Protein 7P9D (pdb70)

Secondary structure (DSSP, 8-state):
-BS-EEE--SHHHHHHHHHHHHTT---EEE--STT-TT-GGGG-SEE-SSTT-TT-EEHHHHHHHHHHHHHHTT-EEE---EEEEE-SSSSEEEEESS-EEEES-EEE---B--SS---TTHHHHBTTTEES-HHHHTTSGGGTT-EEEEE--SHHHHHHHHHHTTT-SEEEEE-SSSS--S-HHHHHHHHH-TTEEEE-SEEEEEEEESSSEEEEEEEETTT--EEEEE-SEEEE-PPP-B--GGGTTTS-B-TTSPBP-BTTTB-SSTTEEE-GGGG-SS---HHHHHHHHHHHHHHHHHHHHHTT---S--

Foldseek 3Di:
DAAEEEEAQELLRLLLLLLLLLVVRLYEYQQEAVQDGHPDQQQAAWDCPAPPCPVTDRSVVVSVVSVVSSVVSRHHYDHWHWPAWALVDPQIWTDTPPDIDGYRFYEYASAFHDLDDPAVCCVLADVQFEEQDLVRDLQPPLQAQWEEEEEAQEQQRLVSQVVSVVGYQAYEYEYLADHRHYDVVSVCVQVPPPRYDYDHQKDFRHFDDDSFTQWTWIARNVPRHIDIDGTRHYYYPYDTQAPQVNCVVPWDADPRQAFDDDPLFHIPRQRYTYAANSHDPDDRDSNRRNVSSSSRSVSSVVSCVVVVPGDPPD

Radius of gyration: 21.56 Å; Cα contacts (8 Å, |Δi|>4): 747; chains: 1; bounding box: 44×39×66 Å

Solvent-accessible surface area: 15630 Å² total; per-residue (Å²): 110,18,10,0,0,0,8,12,4,12,14,6,0,2,19,0,0,16,97,2,3,136,32,124,5,86,0,2,0,2,3,8,132,218,102,42,93,4,28,89,30,82,116,37,78,79,10,141,102,27,86,67,52,136,171,15,18,51,0,53,75,4,4,64,134,15,58,123,86,0,103,180,92,17,10,57,34,62,52,20,20,15,89,110,7,54,7,98,65,127,34,0,28,0,86,2,69,100,81,110,39,100,0,40,0,0,0,3,7,30,16,19,56,58,83,131,68,50,16,115,30,5,131,76,5,94,96,110,1,2,7,22,35,0,104,45,47,0,55,39,119,74,10,108,98,8,50,0,0,0,15,14,7,8,66,56,0,0,94,20,0,49,56,0,9,133,41,0,99,42,0,26,0,4,8,154,34,126,154,5,181,8,57,128,56,12,11,81,135,0,110,77,30,120,89,15,61,24,28,72,13,3,3,25,55,9,3,70,35,56,144,48,0,79,0,0,100,1,52,22,44,161,103,40,128,137,99,78,22,97,0,54,0,0,0,0,4,42,51,52,71,8,30,9,162,26,2,55,85,62,10,96,47,49,194,65,16,12,5,102,54,53,177,35,0,31,16,61,22,89,1,1,12,0,0,4,15,0,34,17,62,116,166,89,76,17,71,52,10,10,32,12,0,25,100,0,2,58,28,1,61,163,46,0,94,88,75,135,54,66,172,155,158,86

CATH classification: 3.50.50.60

Organism: Chlamydomonas reinhardtii (NCBI:txid3055)

Structure (mmCIF, N/CA/C/O backbone):
data_7P9D
#
_entry.id   7P9D
#
_cell.length_a   85.062
_cell.length_b   85.062
_cell.length_c   87.053
_cell.angle_alpha   90.000
_cell.angle_beta   90.000
_cell.angle_gamma   90.000
#
_symmetry.space_group_name_H-M   'P 43 21 2'
#
loop_
_entity.id
_entity.type
_entity.pdbx_description
1 polymer 'Thioredoxin reductase'
2 non-polymer 'FLAVIN-ADENINE DINUCLEOTIDE'
3 water water
#
loop_
_atom_site.group_PDB
_atom_site.id
_atom_site.type_symbol
_atom_site.label_atom_id
_atom_site.label_alt_id
_atom_site.label_comp_id
_atom_site.label_asym_id
_atom_site.label_entity_id
_atom_site.label_seq_id
_atom_site.pdbx_PDB_ins_code
_atom_site.Cartn_x
_atom_site.Cartn_y
_atom_site.Cartn_z
_atom_site.occupancy
_atom_site.B_iso_or_equiv
_atom_site.auth_seq_id
_atom_site.auth_comp_id
_atom_site.auth_asym_id
_atom_site.auth_atom_id
_atom_site.pdbx_PDB_model_num
ATOM 1 N N . MET A 1 1 ? 5.542 30.883 81.776 1.00 54.04 1 MET A N 1
ATOM 2 C CA . MET A 1 1 ? 5.637 29.417 81.683 1.00 50.55 1 MET A CA 1
ATOM 3 C C . MET A 1 1 ? 4.231 28.867 81.397 1.00 46.62 1 MET A C 1
ATOM 4 O O . MET A 1 1 ? 3.381 28.896 82.308 1.00 52.73 1 MET A O 1
ATOM 9 N N . GLU A 1 2 ? 4.023 28.360 80.182 1.00 38.84 2 GLU A N 1
ATOM 10 C CA . GLU A 1 2 ? 2.728 27.832 79.696 1.00 34.79 2 GLU A CA 1
ATOM 11 C C . GLU A 1 2 ? 2.597 26.357 80.058 1.00 33.04 2 GLU A C 1
ATOM 12 O O . GLU A 1 2 ? 3.608 25.635 80.050 1.00 35.24 2 GLU A O 1
ATOM 18 N N . ASN A 1 3 ? 1.379 25.924 80.364 1.00 30.14 3 ASN A N 1
ATOM 19 C CA . ASN A 1 3 ? 1.067 24.482 80.470 1.00 28.22 3 ASN A CA 1
ATOM 20 C C . ASN A 1 3 ? 1.125 23.891 79.063 1.00 28.06 3 ASN A C 1
ATOM 21 O O . ASN A 1 3 ? 1.746 22.807 78.870 1.00 30.93 3 ASN A O 1
ATOM 26 N N . VAL A 1 4 ? 0.487 24.557 78.106 1.00 29.51 4 VAL A N 1
ATOM 27 C CA . VAL A 1 4 ? 0.404 24.020 76.723 1.00 28.20 4 VAL A CA 1
ATOM 28 C C . VAL A 1 4 ? 0.337 25.186 75.765 1.00 28.56 4 VAL A C 1
ATOM 29 O O . VAL A 1 4 ? -0.345 26.185 76.059 1.00 35.06 4 VAL A O 1
ATOM 33 N N . VAL A 1 5 ? 1.023 25.033 74.649 1.00 27.99 5 VAL A N 1
ATOM 34 C CA . VAL A 1 5 ? 0.977 25.990 73.530 1.00 29.70 5 VAL A CA 1
ATOM 35 C C . VAL A 1 5 ? 0.461 25.175 72.355 1.00 28.74 5 VAL A C 1
ATOM 36 O O . VAL A 1 5 ? 0.995 24.094 72.074 1.00 28.20 5 VAL A O 1
ATOM 40 N N . ILE A 1 6 ? -0.577 25.693 71.729 1.00 28.58 6 ILE A N 1
ATOM 41 C CA . ILE A 1 6 ? -1.184 25.103 70.511 1.00 27.85 6 ILE A CA 1
ATOM 42 C C . ILE A 1 6 ? -0.777 25.991 69.354 1.00 27.43 6 ILE A C 1
ATOM 43 O O . ILE A 1 6 ? -0.890 27.205 69.534 1.00 31.56 6 ILE A O 1
ATOM 48 N N . ILE A 1 7 ? -0.318 25.390 68.252 1.00 27.18 7 ILE A N 1
ATOM 49 C CA . ILE A 1 7 ? 0.031 26.079 66.981 1.00 28.88 7 ILE A CA 1
ATOM 50 C C . ILE A 1 7 ? -0.959 25.671 65.889 1.00 28.09 7 ILE A C 1
ATOM 51 O O . ILE A 1 7 ? -0.936 24.494 65.454 1.00 28.01 7 ILE A O 1
ATOM 56 N N . GLY A 1 8 ? -1.786 26.624 65.466 1.00 27.84 8 GLY A N 1
ATOM 57 C CA . GLY A 1 8 ? -2.786 26.424 64.395 1.00 30.39 8 GLY A CA 1
ATOM 58 C C . GLY A 1 8 ? -4.202 26.685 64.881 1.00 29.24 8 GLY A C 1
ATOM 59 O O . GLY A 1 8 ? -4.482 26.421 66.058 1.00 30.95 8 GLY A O 1
ATOM 60 N N . SER A 1 9 ? -5.046 27.209 63.984 1.00 29.14 9 SER A N 1
ATOM 61 C CA . SER A 1 9 ? -6.430 27.651 64.249 1.00 29.11 9 SER A CA 1
ATOM 62 C C . SER A 1 9 ? -7.367 27.008 63.212 1.00 29.04 9 SER A C 1
ATOM 63 O O . SER A 1 9 ? -8.374 27.610 62.794 1.00 29.13 9 SER A O 1
ATOM 66 N N . GLY A 1 10 ? -7.065 25.784 62.821 1.00 29.32 10 GLY A N 1
ATOM 67 C CA . GLY A 1 10 ? -8.042 24.910 62.157 1.00 29.12 10 GLY A CA 1
ATOM 68 C C . GLY A 1 10 ? -8.925 24.221 63.189 1.00 28.90 10 GLY A C 1
ATOM 69 O O . GLY A 1 10 ? -8.825 24.461 64.399 1.00 26.10 10 GLY A O 1
ATOM 70 N N . PRO A 1 11 ? -9.806 23.314 62.717 1.00 27.92 11 PRO A N 1
ATOM 71 C CA . PRO A 1 11 ? -10.660 22.531 63.611 1.00 27.91 11 PRO A CA 1
ATOM 72 C C . PRO A 1 11 ? -9.875 21.723 64.664 1.00 28.75 11 PRO A C 1
ATOM 73 O O . PRO A 1 11 ? -10.374 21.547 65.772 1.00 29.25 11 PRO A O 1
ATOM 77 N N . ALA A 1 12 ? -8.672 21.233 64.312 1.00 28.83 12 ALA A N 1
ATOM 78 C CA . ALA A 1 12 ? -7.762 20.524 65.235 1.00 23.33 12 ALA A CA 1
ATOM 79 C C . ALA A 1 12 ? -7.294 21.444 66.356 1.00 24.32 12 ALA A C 1
ATOM 80 O O . ALA A 1 12 ? -7.536 21.111 67.539 1.00 25.13 12 ALA A O 1
ATOM 82 N N . GLY A 1 13 ? -6.733 22.602 66.006 1.00 26.67 13 GLY A N 1
ATOM 83 C CA . GLY A 1 13 ? -6.209 23.583 66.976 1.00 29.06 13 GLY A CA 1
ATOM 84 C C . GLY A 1 13 ? -7.289 24.084 67.928 1.00 29.59 13 GLY A C 1
ATOM 85 O O . GLY A 1 13 ? -7.040 24.143 69.138 1.00 28.89 13 GLY A O 1
ATOM 86 N N . TYR A 1 14 ? -8.445 24.470 67.403 1.00 28.66 14 TYR A N 1
ATOM 87 C CA . TYR A 1 14 ? -9.533 25.055 68.217 1.00 30.05 14 TYR A CA 1
ATOM 88 C C . TYR A 1 14 ? -10.139 23.961 69.083 1.00 27.11 14 TYR A C 1
ATOM 89 O O . TYR A 1 14 ? -10.378 24.259 70.269 1.00 28.80 14 TYR A O 1
ATOM 98 N N . THR A 1 15 ? -10.309 22.736 68.577 1.00 25.68 15 THR A N 1
ATOM 99 C CA . THR A 1 15 ? -10.862 21.650 69.417 1.00 26.37 15 THR A CA 1
ATOM 100 C C . THR A 1 15 ? -9.886 21.345 70.551 1.00 26.42 15 THR A C 1
ATOM 101 O O . THR A 1 15 ? -10.346 21.168 71.708 1.00 27.27 15 THR A O 1
ATOM 105 N N . ALA A 1 16 ? -8.581 21.329 70.262 1.00 26.71 16 ALA A N 1
ATOM 106 C CA . ALA A 1 16 ? -7.554 21.138 71.300 1.00 25.23 16 ALA A CA 1
ATOM 107 C C . ALA A 1 16 ? -7.699 22.245 72.335 1.00 24.88 16 ALA A C 1
ATOM 108 O O . ALA A 1 16 ? -7.675 21.969 73.525 1.00 25.65 16 ALA A O 1
ATOM 110 N N . ALA A 1 17 ? -7.864 23.479 71.887 1.00 26.49 17 ALA A N 1
ATOM 111 C CA . ALA A 1 17 ? -7.933 24.664 72.774 1.00 28.77 17 ALA A CA 1
ATOM 112 C C . ALA A 1 17 ? -9.146 24.557 73.703 1.00 28.98 17 ALA A C 1
ATOM 113 O O . ALA A 1 17 ? -8.999 24.779 74.946 1.00 28.83 17 ALA A O 1
ATOM 115 N N . ILE A 1 18 ? -10.290 24.175 73.154 1.00 27.36 18 ILE A N 1
ATOM 116 C CA . ILE A 1 18 ? -11.544 24.011 73.939 1.00 27.20 18 ILE A CA 1
ATOM 117 C C . ILE A 1 18 ? -11.310 22.982 75.047 1.00 27.10 18 ILE A C 1
ATOM 118 O O . ILE A 1 18 ? -11.693 23.271 76.201 1.00 27.50 18 ILE A O 1
ATOM 123 N N . TYR A 1 19 ? -10.689 21.844 74.738 1.00 27.03 19 TYR A N 1
ATOM 124 C CA . TYR A 1 19 ? -10.450 20.764 75.726 1.00 27.79 19 TYR A CA 1
ATOM 125 C C . TYR A 1 19 ? -9.438 21.232 76.776 1.00 28.40 19 TYR A C 1
ATOM 126 O O . TYR A 1 19 ? -9.712 21.065 77.967 1.00 28.80 19 TYR A O 1
ATOM 135 N N . ALA A 1 20 ? -8.311 21.812 76.359 1.00 27.59 20 ALA A N 1
ATOM 136 C CA . ALA A 1 20 ? -7.251 22.315 77.266 1.00 28.71 20 ALA A CA 1
ATOM 137 C C . ALA A 1 20 ? -7.786 23.453 78.165 1.00 29.76 20 ALA A C 1
ATOM 138 O O . ALA A 1 20 ? -7.490 23.469 79.397 1.00 28.50 20 ALA A O 1
ATOM 140 N N . ALA A 1 21 ? -8.560 24.391 77.600 1.00 28.95 21 ALA A N 1
ATOM 141 C CA . ALA A 1 21 ? -9.140 25.522 78.360 1.00 30.41 21 ALA A CA 1
ATOM 142 C C . ALA A 1 21 ? -10.148 24.985 79.377 1.00 32.07 21 ALA A C 1
ATOM 143 O O . ALA A 1 21 ? -10.079 25.430 80.545 1.00 28.81 21 ALA A O 1
ATOM 145 N N . ARG A 1 22 ? -10.987 24.015 78.986 1.00 28.80 22 ARG A N 1
ATOM 146 C CA . ARG A 1 22 ? -12.013 23.461 79.908 1.00 31.14 22 ARG A CA 1
ATOM 147 C C . ARG A 1 22 ? -11.346 22.666 81.022 1.00 34.86 22 ARG A C 1
ATOM 148 O O . ARG A 1 22 ? -11.992 22.544 82.076 1.00 33.23 22 ARG A O 1
ATOM 156 N N . ALA A 1 23 ? -10.138 22.119 80.795 1.00 33.90 23 ALA A N 1
ATOM 157 C CA . ALA A 1 23 ? -9.323 21.460 81.839 1.00 31.21 23 ALA A CA 1
ATOM 158 C C . ALA A 1 23 ? -8.555 22.503 82.681 1.00 32.75 23 ALA A C 1
ATOM 159 O O . ALA A 1 23 ? -7.690 22.100 83.468 1.00 39.14 23 ALA A O 1
ATOM 161 N N . ASN A 1 24 ? -8.828 23.795 82.524 1.00 34.30 24 ASN A N 1
ATOM 162 C CA . ASN A 1 24 ? -8.203 24.900 83.299 1.00 36.41 24 ASN A CA 1
ATOM 163 C C . ASN A 1 24 ? -6.703 25.055 82.998 1.00 36.55 24 ASN A C 1
ATOM 164 O O . ASN A 1 24 ? -6.007 25.570 83.852 1.00 40.76 24 ASN A O 1
ATOM 169 N N . LEU A 1 25 ? -6.210 24.682 81.824 1.00 34.72 25 LEU A N 1
ATOM 170 C CA . LEU A 1 25 ? -4.759 24.774 81.496 1.00 33.30 25 LEU A CA 1
ATOM 171 C C . LEU A 1 25 ? -4.390 26.146 80.915 1.00 32.76 25 LEU A C 1
ATOM 172 O O . LEU A 1 25 ? -3.175 26.399 80.730 1.00 34.13 25 LEU A O 1
ATOM 177 N N . LYS A 1 26 ? -5.375 26.994 80.624 1.00 34.48 26 LYS A N 1
ATOM 178 C CA . LYS A 1 26 ? -5.151 28.354 80.069 1.00 39.65 26 LYS A CA 1
ATOM 179 C C . LYS A 1 26 ? -4.248 28.231 78.838 1.00 35.89 26 LYS A C 1
ATOM 180 O O . LYS A 1 26 ? -3.171 28.832 78.737 1.00 34.23 26 LYS A O 1
ATOM 186 N N . PRO A 1 27 ? -4.652 27.430 77.838 1.00 31.02 27 PRO A N 1
ATOM 187 C CA . PRO A 1 27 ? -3.815 27.244 76.661 1.00 30.75 27 PRO A CA 1
ATOM 188 C C . PRO A 1 27 ? -3.566 28.591 75.985 1.00 29.12 27 PRO A C 1
ATOM 189 O O . PRO A 1 27 ? -4.431 29.440 75.947 1.00 30.30 27 PRO A O 1
ATOM 193 N N . VAL A 1 28 ? -2.383 28.731 75.427 1.00 29.85 28 VAL A N 1
ATOM 194 C CA . VAL A 1 28 ? -2.068 29.789 74.437 1.00 31.04 28 VAL A CA 1
ATOM 195 C C . VAL A 1 28 ? -2.154 29.150 73.053 1.00 32.11 28 VAL A C 1
ATOM 196 O O . VAL A 1 28 ? -1.527 28.070 72.835 1.00 31.79 28 VAL A O 1
ATOM 200 N N . VAL A 1 29 ? -2.854 29.820 72.149 1.00 30.51 29 VAL A N 1
ATOM 201 C CA . VAL A 1 29 ? -2.997 29.395 70.730 1.00 31.84 29 VAL A CA 1
ATOM 202 C C . VAL A 1 29 ? -2.338 30.454 69.853 1.00 30.64 29 VAL A C 1
ATOM 203 O O . VAL A 1 29 ? -2.793 31.598 69.886 1.00 31.79 29 VAL A O 1
ATOM 207 N N . PHE A 1 30 ? -1.308 30.056 69.111 1.00 29.96 30 PHE A N 1
ATOM 208 C CA . PHE A 1 30 ? -0.771 30.817 67.965 1.00 30.88 30 PHE A CA 1
ATOM 209 C C . PHE A 1 30 ? -1.606 30.420 66.745 1.00 30.76 30 PHE A C 1
ATOM 210 O O . PHE A 1 30 ? -1.415 29.336 66.192 1.00 29.72 30 PHE A O 1
ATOM 218 N N . GLU A 1 31 ? -2.498 31.314 66.344 1.00 30.88 31 GLU A N 1
ATOM 219 C CA . GLU A 1 31 ? -3.609 31.012 65.410 1.00 33.50 31 GLU A CA 1
ATOM 220 C C . GLU A 1 31 ? -3.081 31.097 63.973 1.00 33.11 31 GLU A C 1
ATOM 221 O O . GLU A 1 31 ? -3.721 30.576 63.083 1.00 31.92 31 GLU A O 1
ATOM 227 N N . GLY A 1 32 ? -1.965 31.788 63.765 1.00 34.89 32 GLY A N 1
ATOM 228 C CA . GLY A 1 32 ? -1.488 32.164 62.430 1.00 36.52 32 GLY A CA 1
ATOM 229 C C . GLY A 1 32 ? -2.021 33.522 61.992 1.00 37.62 32 GLY A C 1
ATOM 230 O O . GLY A 1 32 ? -3.059 33.993 62.518 1.00 34.86 32 GLY A O 1
ATOM 231 N N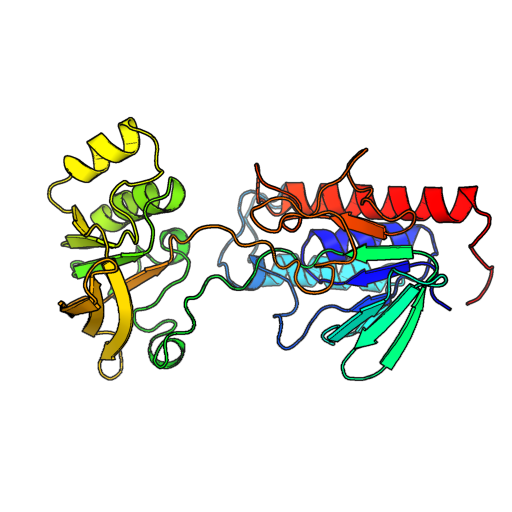 . PHE A 1 33 ? -1.340 34.139 61.030 1.00 36.75 33 PHE A N 1
ATOM 232 C CA . PHE A 1 33 ? -1.770 35.404 60.388 1.00 38.76 33 PHE A CA 1
ATOM 233 C C . PHE A 1 33 ? -1.447 35.294 58.899 1.00 39.63 33 PHE A C 1
ATOM 234 O O . PHE A 1 33 ? -2.388 35.072 58.114 1.00 35.87 33 PHE A O 1
ATOM 242 N N . ARG A 1 34 ? -0.161 35.335 58.539 1.00 37.49 34 ARG A N 1
ATOM 243 C CA . ARG A 1 34 ? 0.276 35.128 57.126 1.00 40.01 34 ARG A CA 1
ATOM 244 C C . ARG A 1 34 ? -0.076 33.698 56.715 1.00 40.36 34 ARG A C 1
ATOM 245 O O . ARG A 1 34 ? -0.415 33.496 55.559 1.00 40.74 34 ARG A O 1
ATOM 253 N N . ASN A 1 35 ? -0.101 32.754 57.656 1.00 38.94 35 ASN A N 1
ATOM 254 C CA . ASN A 1 35 ? -0.443 31.343 57.348 1.00 34.92 35 ASN A CA 1
ATOM 255 C C . ASN A 1 35 ? -1.959 31.211 57.077 1.00 39.42 35 ASN A C 1
ATOM 256 O O . ASN A 1 35 ? -2.380 30.147 56.591 1.00 37.77 35 ASN A O 1
ATOM 261 N N . GLY A 1 36 ? -2.779 32.218 57.396 1.00 39.13 36 GLY A N 1
ATOM 262 C CA . GLY A 1 36 ? -4.246 32.154 57.190 1.00 37.93 36 GLY A CA 1
ATOM 263 C C . GLY A 1 36 ? -4.979 31.663 58.427 1.00 36.42 36 GLY A C 1
ATOM 264 O O . GLY A 1 36 ? -5.069 30.445 58.619 1.00 40.99 36 GLY A O 1
ATOM 265 N N . ARG A 1 37 ? -5.461 32.581 59.268 1.00 31.90 37 ARG A N 1
ATOM 266 C CA . ARG A 1 37 ? -6.197 32.215 60.502 1.00 30.83 37 ARG A CA 1
ATOM 267 C C . ARG A 1 37 ? -7.484 31.440 60.152 1.00 31.24 37 ARG A C 1
ATOM 268 O O . ARG A 1 37 ? -8.184 31.832 59.226 1.00 32.30 37 ARG A O 1
ATOM 276 N N . GLY A 1 38 ? -7.784 30.363 60.872 1.00 30.36 38 GLY A N 1
ATOM 277 C CA . GLY A 1 38 ? -9.021 29.596 60.680 1.00 31.56 38 GLY A CA 1
ATOM 278 C C . GLY A 1 38 ? -8.867 28.354 59.806 1.00 31.12 38 GLY A C 1
ATOM 279 O O . GLY A 1 38 ? -9.881 27.641 59.641 1.00 30.22 38 GLY A O 1
ATOM 280 N N . GLY A 1 39 ? -7.698 28.114 59.201 1.00 31.48 39 GLY A N 1
ATOM 281 C CA . GLY A 1 39 ? -7.440 26.868 58.449 1.00 33.51 39 GLY A CA 1
ATOM 282 C C . GLY A 1 39 ? -8.147 26.786 57.096 1.00 31.93 39 GLY A C 1
ATOM 283 O O . GLY A 1 39 ? -8.679 27.796 56.606 1.00 28.77 39 GLY A O 1
ATOM 284 N N . GLN A 1 40 ? -8.172 25.583 56.528 1.00 30.49 40 GLN A N 1
ATOM 285 C CA . GLN A 1 40 ? -8.596 25.319 55.128 1.00 31.52 40 GLN A CA 1
ATOM 286 C C . GLN A 1 40 ? -10.097 25.630 54.931 1.00 31.19 40 GLN A C 1
ATOM 287 O O . GLN A 1 40 ? -10.438 26.077 53.831 1.00 28.77 40 GLN A O 1
ATOM 293 N N . LEU A 1 41 ? -10.949 25.503 55.961 1.00 28.72 41 LEU A N 1
ATOM 294 C CA . LEU A 1 41 ? -12.409 25.714 55.798 1.00 29.72 41 LEU A CA 1
ATOM 295 C C . LEU A 1 41 ? -12.699 27.197 55.530 1.00 32.38 41 LEU A C 1
ATOM 296 O O . LEU A 1 41 ? -13.771 27.458 54.968 1.00 32.80 41 LEU A O 1
ATOM 301 N N . MET A 1 42 ? -11.786 28.117 55.870 1.00 30.87 42 MET A N 1
ATOM 302 C CA . MET A 1 42 ? -11.939 29.562 55.527 1.00 31.96 42 MET A CA 1
ATOM 303 C C . MET A 1 42 ? -11.978 29.722 53.999 1.00 32.45 42 MET A C 1
ATOM 304 O O . MET A 1 42 ? -12.604 30.680 53.520 1.00 34.90 42 MET A O 1
ATOM 309 N N . THR A 1 43 ? -11.406 28.786 53.255 1.00 30.13 43 THR A N 1
ATOM 310 C CA . THR A 1 43 ? -11.234 28.894 51.777 1.00 30.94 43 THR A CA 1
ATOM 311 C C . THR A 1 43 ? -12.376 28.193 51.054 1.00 32.14 43 THR A C 1
ATOM 312 O O . THR A 1 43 ? -12.389 28.274 49.864 1.00 36.94 43 THR A O 1
ATOM 316 N N . THR A 1 44 ? -13.307 27.542 51.745 1.00 32.16 44 THR A N 1
ATOM 317 C CA . THR A 1 44 ? -14.449 26.861 51.078 1.00 31.87 44 THR A CA 1
ATOM 318 C C . THR A 1 44 ? -15.713 27.726 51.177 1.00 31.29 44 THR A C 1
ATOM 319 O O . THR A 1 44 ? -15.684 28.789 51.812 1.00 31.18 44 THR A O 1
ATOM 323 N N . THR A 1 45 ? -16.802 27.241 50.595 1.00 29.91 45 THR A N 1
ATOM 324 C CA . THR A 1 45 ? -18.115 27.924 50.564 1.00 28.07 45 THR A CA 1
ATOM 325 C C . THR A 1 45 ? -18.946 27.351 51.691 1.00 29.30 45 THR A C 1
ATOM 326 O O . THR A 1 45 ? -18.861 27.910 52.793 1.00 33.51 45 THR A O 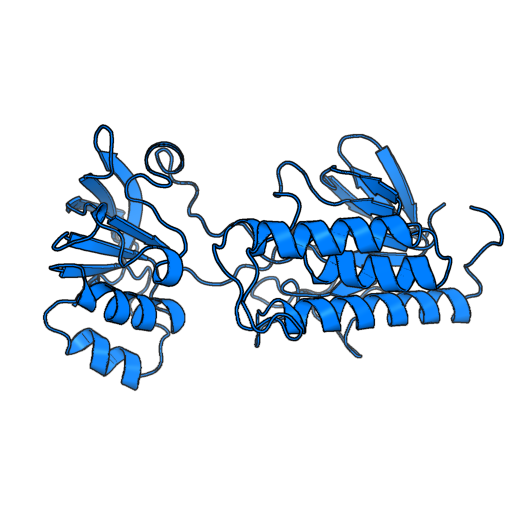1
ATOM 330 N N . GLU A 1 46 ? -19.670 26.257 51.429 1.00 34.86 46 GLU A N 1
ATOM 331 C CA . GLU A 1 46 ? -20.634 25.621 52.367 1.00 33.63 46 GLU A CA 1
ATOM 332 C C . GLU A 1 46 ? -20.069 24.266 52.826 1.00 32.62 46 GLU A C 1
ATOM 333 O O . GLU A 1 46 ? -19.521 23.516 52.002 1.00 29.56 46 GLU A O 1
ATOM 339 N N . VAL A 1 47 ? -20.099 24.022 54.132 1.00 32.81 47 VAL A N 1
ATOM 340 C CA . VAL A 1 47 ? -19.730 22.732 54.783 1.00 30.45 47 VAL A CA 1
ATOM 341 C C . VAL A 1 47 ? -21.049 22.002 55.083 1.00 29.34 47 VAL A C 1
ATOM 342 O O . VAL A 1 47 ? -21.908 22.587 55.773 1.00 30.92 47 VAL A O 1
ATOM 346 N N . GLU A 1 48 ? -21.197 20.770 54.602 1.00 29.98 48 GLU A N 1
ATOM 347 C CA . GLU A 1 48 ? -22.471 19.982 54.679 1.00 32.23 48 GLU A CA 1
ATOM 348 C C . GLU A 1 48 ? -22.268 18.681 55.451 1.00 29.13 48 GLU A C 1
ATOM 349 O O . GLU A 1 48 ? -23.273 18.036 55.833 1.00 30.18 48 GLU A O 1
ATOM 355 N N . ASN A 1 49 ? -21.014 18.323 55.702 1.00 27.75 49 ASN A N 1
ATOM 356 C CA . ASN A 1 49 ? -20.654 17.025 56.320 1.00 28.10 49 ASN A CA 1
ATOM 357 C C . ASN A 1 49 ? -20.040 17.236 57.713 1.00 28.23 49 ASN A C 1
ATOM 358 O O . ASN A 1 49 ? -19.416 16.290 58.209 1.00 30.18 49 ASN A O 1
ATOM 363 N N . PHE A 1 50 ? -20.228 18.397 58.347 1.00 28.99 50 PHE A N 1
ATOM 364 C CA . PHE A 1 50 ? -19.820 18.609 59.765 1.00 28.27 50 PHE A CA 1
ATOM 365 C C . PHE A 1 50 ? -21.058 18.365 60.606 1.00 29.17 50 PHE A C 1
ATOM 366 O O . PHE A 1 50 ? -22.065 19.077 60.510 1.00 30.52 50 PHE A O 1
ATOM 374 N N . PRO A 1 51 ? -21.065 17.271 61.387 1.00 32.23 51 PRO A N 1
ATOM 375 C CA . PRO A 1 51 ? -22.281 16.858 62.093 1.00 31.50 51 PRO A CA 1
ATOM 376 C C . PRO A 1 51 ? -22.758 17.919 63.099 1.00 29.92 51 PRO A C 1
ATOM 377 O O . PRO A 1 51 ? -21.957 18.494 63.794 1.00 30.17 51 PRO A O 1
ATOM 381 N N . GLY A 1 52 ? -24.071 18.150 63.124 1.00 29.58 52 GLY A N 1
ATOM 382 C CA . GLY A 1 52 ? -24.722 19.158 63.976 1.00 30.85 52 GLY A CA 1
ATOM 383 C C . GLY A 1 52 ? -25.237 20.346 63.182 1.00 31.89 52 GLY A C 1
ATOM 384 O O . GLY A 1 52 ? -25.841 21.208 63.812 1.00 28.62 52 GLY A O 1
ATOM 385 N N . PHE A 1 53 ? -25.053 20.375 61.851 1.00 29.46 53 PHE A N 1
ATOM 386 C CA . PHE A 1 53 ? -25.499 21.504 61.011 1.00 30.00 53 PHE A CA 1
ATOM 387 C C . PHE A 1 53 ? -26.276 20.933 59.845 1.00 27.63 53 PHE A C 1
ATOM 388 O O . PHE A 1 53 ? -25.757 20.876 58.744 1.00 27.75 53 PHE A O 1
ATOM 396 N N . PRO A 1 54 ? -27.526 20.476 60.064 1.00 29.56 54 PRO A N 1
ATOM 397 C CA . PRO A 1 54 ? -28.334 19.907 59.000 1.00 31.89 54 PRO A CA 1
ATOM 398 C C . PRO A 1 54 ? -28.622 20.844 57.810 1.00 35.19 54 PRO A C 1
ATOM 399 O O . PRO A 1 54 ? -28.787 20.327 56.717 1.00 33.49 54 PRO A O 1
ATOM 403 N N . GLU A 1 55 ? -28.614 22.163 58.019 1.00 32.66 55 GLU A N 1
ATOM 404 C CA . GLU A 1 55 ? -28.876 23.191 56.969 1.00 34.53 55 GLU A CA 1
ATOM 405 C C . GLU A 1 55 ? -27.594 23.557 56.213 1.00 36.36 55 GLU A C 1
ATOM 406 O O . GLU A 1 55 ? -27.664 24.316 55.233 1.00 32.02 55 GLU A O 1
ATOM 412 N N . GLY A 1 56 ? -26.457 22.997 56.620 1.00 33.54 56 GLY A N 1
ATOM 413 C CA . GLY A 1 56 ? -25.144 23.460 56.153 1.00 32.20 56 GLY A CA 1
ATOM 414 C C . GLY A 1 56 ? -24.718 24.703 56.906 1.00 30.47 56 GLY A C 1
ATOM 415 O O . GLY A 1 56 ? -25.540 25.299 57.549 1.00 30.65 56 GLY A O 1
ATOM 416 N N . ILE A 1 57 ? -23.434 25.023 56.857 1.00 30.23 57 ILE A N 1
ATOM 417 C CA . ILE A 1 57 ? -22.858 26.226 57.485 1.00 30.99 57 ILE A CA 1
ATOM 418 C C . ILE A 1 57 ? -21.684 26.651 56.619 1.00 32.61 57 ILE A C 1
ATOM 419 O O . ILE A 1 57 ? -20.979 25.759 56.089 1.00 29.66 57 ILE A O 1
ATOM 424 N N . THR A 1 58 ? -21.503 27.961 56.438 1.00 29.43 58 THR A N 1
ATOM 425 C CA . THR A 1 58 ? -20.328 28.453 55.690 1.00 29.31 58 THR A CA 1
ATOM 426 C C . THR A 1 58 ? -19.082 28.030 56.473 1.00 28.16 58 THR A C 1
ATOM 427 O O . THR A 1 58 ? -19.132 27.936 57.721 1.00 28.40 58 THR A O 1
ATOM 431 N N . GLY A 1 59 ? -17.989 27.820 55.751 1.00 25.69 59 GLY A N 1
ATOM 432 C CA . GLY A 1 59 ? -16.674 27.613 56.353 1.00 26.86 59 GLY A CA 1
ATOM 433 C C . GLY A 1 59 ? -16.332 28.688 57.372 1.00 27.42 59 GLY A C 1
ATOM 434 O O . GLY A 1 59 ? -15.984 28.362 58.514 1.00 27.94 59 GLY A O 1
ATOM 435 N N . PRO A 1 60 ? -16.357 29.991 56.977 1.00 29.59 60 PRO A N 1
ATOM 436 C CA . PRO A 1 60 ? -16.014 31.074 57.900 1.00 28.38 60 PRO A CA 1
ATOM 437 C C . PRO A 1 60 ? -16.888 31.120 59.160 1.00 28.31 60 PRO A C 1
ATOM 438 O O . PRO A 1 60 ? -16.364 31.400 60.222 1.00 27.13 60 PRO A O 1
ATOM 442 N N . ASP A 1 61 ? -18.177 30.828 59.039 1.00 29.29 61 ASP A N 1
ATOM 443 C CA . ASP A 1 61 ? -19.094 30.881 60.207 1.00 29.68 61 ASP A CA 1
ATOM 444 C C . ASP A 1 61 ? -18.766 29.720 61.139 1.00 28.70 61 ASP A C 1
ATOM 445 O O . ASP A 1 61 ? -18.728 29.932 62.377 1.00 30.62 61 ASP A O 1
ATOM 450 N N . LEU A 1 62 ? -18.508 28.535 60.591 1.00 28.33 62 LEU A N 1
ATOM 451 C CA . LEU A 1 62 ? -18.156 27.379 61.446 1.00 28.62 62 LEU A CA 1
ATOM 452 C C . LEU A 1 62 ? -16.870 27.722 62.192 1.00 28.78 62 LEU A C 1
ATOM 453 O O . LEU A 1 62 ? -16.796 27.476 63.436 1.00 29.64 62 LEU A O 1
ATOM 458 N N . MET A 1 63 ? -15.875 28.287 61.502 1.00 28.69 63 MET A N 1
ATOM 459 C CA . MET A 1 63 ? -14.570 28.550 62.180 1.00 27.30 63 MET A CA 1
ATOM 460 C C . MET A 1 63 ? -14.685 29.711 63.183 1.00 28.07 63 MET A C 1
ATOM 461 O O . MET A 1 63 ? -14.023 29.662 64.230 1.00 25.45 63 MET A O 1
ATOM 466 N N . ASP A 1 64 ? -15.580 30.667 62.928 1.00 29.88 64 ASP A N 1
ATOM 467 C CA . ASP A 1 64 ? -15.878 31.788 63.852 1.00 29.94 64 ASP A CA 1
ATOM 468 C C . ASP A 1 64 ? -16.466 31.212 65.155 1.00 28.65 64 ASP A C 1
ATOM 469 O O . ASP A 1 64 ? -15.998 31.585 66.276 1.00 27.87 64 ASP A O 1
ATOM 474 N N . ARG A 1 65 ? -17.392 30.263 65.024 1.00 29.45 65 ARG A N 1
ATOM 475 C CA . ARG A 1 65 ? -18.006 29.600 66.200 1.00 27.44 65 ARG A CA 1
ATOM 476 C C . ARG A 1 65 ? -16.930 28.892 67.025 1.00 28.72 65 ARG A C 1
ATOM 477 O O . ARG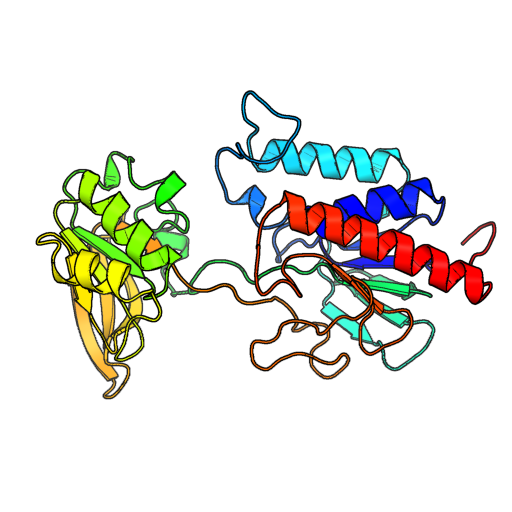 A 1 65 ? -16.963 29.004 68.249 1.00 26.41 65 ARG A O 1
ATOM 485 N N . MET A 1 66 ? -16.035 28.167 66.355 1.00 28.10 66 MET A N 1
ATOM 486 C CA . MET A 1 66 ? -14.967 27.425 67.070 1.00 30.25 66 MET A CA 1
ATOM 487 C C . MET A 1 66 ? -14.052 28.395 67.831 1.00 28.71 66 MET A C 1
ATOM 488 O O . MET A 1 66 ? -13.772 28.137 69.024 1.00 28.65 66 MET A O 1
ATOM 493 N N . ARG A 1 67 ? -13.660 29.496 67.198 1.00 28.36 67 ARG A N 1
ATOM 494 C CA . ARG A 1 67 ? -12.840 30.554 67.856 1.00 28.99 67 ARG A CA 1
ATOM 495 C C . ARG A 1 67 ? -13.585 31.092 69.096 1.00 31.78 67 ARG A C 1
ATOM 496 O O . ARG A 1 67 ? -12.953 31.213 70.136 1.00 30.54 67 ARG A O 1
ATOM 504 N N . LYS A 1 68 ? -14.874 31.431 68.987 1.00 31.23 68 LYS A N 1
ATOM 505 C CA . LYS A 1 68 ? -15.652 32.001 70.110 1.00 31.80 68 LYS A CA 1
ATOM 506 C C . LYS A 1 68 ? -15.696 30.979 71.241 1.00 30.75 68 LYS A C 1
ATOM 507 O O . LYS A 1 68 ? -15.575 31.368 72.412 1.00 29.41 68 LYS A O 1
ATOM 513 N N . GLN A 1 69 ? -15.829 29.695 70.901 1.00 29.03 69 GLN A N 1
ATOM 514 C CA . GLN A 1 69 ? -15.912 28.607 71.909 1.00 28.07 69 GLN A CA 1
ATOM 515 C C . GLN A 1 69 ? -14.563 28.471 72.611 1.00 26.96 69 GLN A C 1
ATOM 516 O O . GLN A 1 69 ? -14.520 28.330 73.852 1.00 28.36 69 GLN A O 1
ATOM 522 N N . ALA A 1 70 ? -13.472 28.509 71.858 1.00 27.12 70 ALA A N 1
ATOM 523 C CA . ALA A 1 70 ? -12.115 28.432 72.435 1.00 26.89 70 ALA A CA 1
ATOM 524 C C . ALA A 1 70 ? -11.941 29.571 73.435 1.00 29.51 70 ALA A C 1
ATOM 525 O O . ALA A 1 70 ? -11.430 29.338 74.578 1.00 27.99 70 ALA A O 1
ATOM 527 N N . GLU A 1 71 ? -12.331 30.776 73.015 1.00 30.35 71 GLU A N 1
ATOM 528 C CA . GLU A 1 71 ? -12.156 32.004 73.838 1.00 33.22 71 GLU A CA 1
ATOM 529 C C . GLU A 1 71 ? -13.040 31.917 75.092 1.00 34.34 71 GLU A C 1
ATOM 530 O O . GLU A 1 71 ? -12.599 32.318 76.187 1.00 31.31 71 GLU A O 1
ATOM 536 N N . ARG A 1 72 ? -14.267 31.433 74.942 1.00 32.49 72 ARG A N 1
ATOM 537 C CA . ARG A 1 72 ? -15.246 31.423 76.040 1.00 29.92 72 ARG A CA 1
ATOM 538 C C . ARG A 1 72 ? -14.656 30.657 77.223 1.00 31.10 72 ARG A C 1
ATOM 539 O O . ARG A 1 72 ? -14.864 31.106 78.347 1.00 34.59 72 ARG A O 1
ATOM 547 N N . TRP A 1 73 ? -13.978 29.532 76.982 1.00 27.83 73 TRP A N 1
ATOM 548 C CA . TRP A 1 73 ? -13.535 28.600 78.054 1.00 31.01 73 TRP A CA 1
ATOM 549 C C . TRP A 1 73 ? -12.120 28.926 78.559 1.00 32.27 73 TRP A C 1
ATOM 550 O O . TRP A 1 73 ? -11.661 28.214 79.446 1.00 31.70 73 TRP A O 1
ATOM 561 N N . GLY A 1 74 ? -11.509 30.023 78.097 1.00 33.40 74 GLY A N 1
ATOM 562 C CA . GLY A 1 74 ? -10.283 30.609 78.683 1.00 35.58 74 GLY A CA 1
ATOM 563 C C . GLY A 1 74 ? -9.028 30.472 77.826 1.00 34.03 74 GLY A C 1
ATOM 564 O O . GLY A 1 74 ? -7.934 30.611 78.376 1.00 36.00 74 GLY A O 1
ATOM 565 N N . SER A 1 75 ? -9.144 30.211 76.523 1.00 33.20 75 SER A N 1
ATOM 566 C CA . SER A 1 75 ? -7.967 30.189 75.615 1.00 31.11 75 SER A CA 1
ATOM 567 C C . SER A 1 75 ? -7.432 31.614 75.436 1.00 31.02 75 SER A C 1
ATOM 568 O O . SER A 1 75 ? -8.236 32.537 75.239 1.00 30.11 75 SER A O 1
ATOM 571 N N . GLU A 1 76 ? -6.104 31.759 75.398 1.00 33.67 76 GLU A N 1
ATOM 572 C CA . GLU A 1 76 ? -5.418 33.020 75.016 1.00 34.48 76 GLU A CA 1
ATOM 573 C C . GLU A 1 76 ? -5.077 32.913 73.528 1.00 31.31 76 GLU A C 1
ATOM 574 O O . GLU A 1 76 ? -4.198 32.118 73.167 1.00 30.75 76 GLU A O 1
ATOM 580 N N . LEU A 1 77 ? -5.801 33.640 72.697 1.00 28.38 77 LEU A N 1
ATOM 581 C CA . LEU A 1 77 ? -5.708 33.545 71.216 1.00 30.78 77 LEU A CA 1
ATOM 582 C C . LEU A 1 77 ? -4.825 34.661 70.628 1.00 33.65 77 LEU A C 1
ATOM 583 O O . LEU A 1 77 ? -5.176 35.830 70.740 1.00 32.88 77 LEU A O 1
ATOM 588 N N . TYR A 1 78 ? -3.696 34.313 70.030 1.00 32.75 78 TYR A N 1
ATOM 589 C CA . TYR A 1 78 ? -2.812 35.281 69.333 1.00 32.84 78 TYR A CA 1
ATOM 590 C C . TYR A 1 78 ? -2.919 35.067 67.824 1.00 32.72 78 TYR A C 1
ATOM 591 O O . TYR A 1 78 ? -2.651 33.950 67.372 1.00 29.40 78 TYR A O 1
ATOM 600 N N . THR A 1 79 ? -3.290 36.108 67.081 1.00 31.02 79 THR A N 1
ATOM 601 C CA . THR A 1 79 ? -3.275 36.118 65.597 1.00 31.95 79 THR A CA 1
ATOM 602 C C . THR A 1 79 ? -1.835 36.403 65.149 1.00 33.68 79 THR A C 1
ATOM 603 O O . THR A 1 79 ? -1.574 37.491 64.664 1.00 32.11 79 THR A O 1
ATOM 607 N N . GLU A 1 80 ? -0.958 35.423 65.318 1.00 31.81 80 GLU A N 1
ATOM 608 C CA . GLU A 1 80 ? 0.520 35.502 65.144 1.00 32.72 80 GLU A CA 1
ATOM 609 C C . GLU A 1 80 ? 0.986 34.176 64.555 1.00 33.11 80 GLU A C 1
ATOM 610 O O . GLU A 1 80 ? 0.450 33.108 64.947 1.00 33.18 80 GLU A O 1
ATOM 616 N N . ASP A 1 81 ? 1.937 34.255 63.637 1.00 32.65 81 ASP A N 1
ATOM 617 C CA . ASP A 1 81 ? 2.669 33.088 63.093 1.00 32.62 81 ASP A CA 1
ATOM 618 C C . ASP A 1 81 ? 3.786 32.712 64.054 1.00 32.27 81 ASP A C 1
ATOM 619 O O . ASP A 1 81 ? 4.542 33.628 64.468 1.00 35.64 81 ASP A O 1
ATOM 624 N N . VAL A 1 82 ? 3.927 31.421 64.333 1.00 29.95 82 VAL A N 1
ATOM 625 C CA . VAL A 1 82 ? 5.135 30.862 64.995 1.00 32.89 82 VAL A CA 1
ATOM 626 C C . VAL A 1 82 ? 6.247 30.814 63.943 1.00 34.76 82 VAL A C 1
ATOM 627 O O . VAL A 1 82 ? 5.998 30.337 62.845 1.00 33.12 82 VAL A O 1
ATOM 631 N N . GLU A 1 83 ? 7.424 31.340 64.268 1.00 35.81 83 GLU A N 1
ATOM 632 C CA . GLU A 1 83 ? 8.571 31.400 63.324 1.00 36.12 83 GLU A CA 1
ATOM 633 C C . GLU A 1 83 ? 9.499 30.223 63.581 1.00 32.68 83 GLU A C 1
ATOM 634 O O . GLU A 1 83 ? 10.085 29.708 62.619 1.00 31.77 83 GLU A O 1
ATOM 640 N N . GLN A 1 84 ? 9.590 29.783 64.833 1.00 35.75 84 GLN A N 1
ATOM 641 C CA . GLN A 1 84 ? 10.606 28.809 65.266 1.00 36.46 84 GLN A CA 1
ATOM 642 C C . GLN A 1 84 ? 10.158 28.136 66.561 1.00 36.88 84 GLN A C 1
ATOM 643 O O . GLN A 1 84 ? 9.666 28.830 67.486 1.00 35.20 84 GLN A O 1
ATOM 649 N N . VAL A 1 85 ? 10.366 26.834 66.641 1.00 33.75 85 VAL A N 1
ATOM 650 C CA . VAL A 1 85 ? 10.237 26.110 67.927 1.00 38.35 85 VAL A CA 1
ATOM 651 C C . VAL A 1 85 ? 11.559 25.399 68.224 1.00 39.71 85 VAL A C 1
ATOM 652 O O . VAL A 1 85 ? 12.257 25.007 67.261 1.00 39.54 85 VAL A O 1
ATOM 656 N N . ASP A 1 86 ? 11.850 25.224 69.512 1.00 35.33 86 ASP A N 1
ATOM 657 C CA . ASP A 1 86 ? 12.929 24.355 70.012 1.00 38.66 86 ASP A CA 1
ATOM 658 C C . ASP A 1 86 ? 12.281 23.288 70.907 1.00 33.65 86 ASP A C 1
ATOM 659 O O . ASP A 1 86 ? 11.856 23.583 72.052 1.00 34.93 86 ASP A O 1
ATOM 664 N N . LEU A 1 87 ? 12.266 22.066 70.382 1.00 33.93 87 LEU A N 1
ATOM 665 C CA . LEU A 1 87 ? 11.738 20.865 71.049 1.00 40.18 87 LEU A CA 1
ATOM 666 C C . LEU A 1 87 ? 12.901 20.043 71.606 1.00 41.14 87 LEU A C 1
ATOM 667 O O . LEU A 1 87 ? 12.622 18.973 72.190 1.00 39.98 87 LEU A O 1
ATOM 672 N N . SER A 1 88 ? 14.151 20.498 71.439 1.00 39.04 88 SER A N 1
ATOM 673 C CA . SER A 1 88 ? 15.343 19.742 71.926 1.00 41.22 88 SER A CA 1
ATOM 674 C C . SER A 1 88 ? 15.611 20.054 73.413 1.00 42.92 88 SER A C 1
ATOM 675 O O . SER A 1 88 ? 16.434 19.346 74.013 1.00 43.46 88 SER A O 1
ATOM 678 N N . VAL A 1 89 ? 14.973 21.086 73.982 1.00 42.84 89 VAL A N 1
ATOM 679 C CA . VAL A 1 89 ? 15.168 21.496 75.412 1.00 46.75 89 VAL A CA 1
ATOM 680 C C . VAL A 1 89 ? 13.825 21.396 76.134 1.00 45.19 89 VAL A C 1
ATOM 681 O O . VAL A 1 89 ? 12.809 21.401 75.438 1.00 42.40 89 VAL A O 1
ATOM 685 N N . ARG A 1 90 ? 13.845 21.360 77.469 1.00 45.16 90 ARG A N 1
ATOM 686 C CA . ARG A 1 90 ? 12.641 21.429 78.335 1.00 51.30 90 ARG A CA 1
ATOM 687 C C . ARG A 1 90 ? 12.872 22.449 79.433 1.00 49.18 90 ARG A C 1
ATOM 688 O O . ARG A 1 90 ? 13.871 22.344 80.121 1.00 48.94 90 ARG A O 1
ATOM 696 N N . PRO A 1 91 ? 11.951 23.419 79.660 1.00 50.52 91 PRO A N 1
ATOM 697 C CA . PRO A 1 91 ? 10.695 23.527 78.904 1.00 47.46 91 PRO A CA 1
ATOM 698 C C . PRO A 1 91 ? 10.904 23.874 77.421 1.00 44.06 91 PRO A C 1
ATOM 699 O O . PRO A 1 91 ? 11.958 24.346 77.075 1.00 37.24 91 PRO A O 1
ATOM 703 N N . PHE A 1 92 ? 9.915 23.606 76.570 1.00 39.41 92 PHE A N 1
ATOM 704 C CA . PHE A 1 92 ? 10.018 23.835 75.104 1.00 35.27 92 PHE A CA 1
ATOM 705 C C . PHE A 1 92 ? 10.026 25.334 74.849 1.00 34.29 92 PHE A C 1
ATOM 706 O O . PHE A 1 92 ? 9.521 26.068 75.703 1.00 36.61 92 PHE A O 1
ATOM 714 N N . VAL A 1 93 ? 10.578 25.783 73.719 1.00 35.47 93 VAL A N 1
ATOM 715 C CA . VAL A 1 93 ? 10.656 27.236 73.376 1.00 32.20 93 VAL A CA 1
ATOM 716 C C . VAL A 1 93 ? 9.855 27.441 72.098 1.00 31.79 93 VAL A C 1
ATOM 717 O O . VAL A 1 93 ? 10.022 26.632 71.155 1.00 33.52 93 VAL A O 1
ATOM 721 N N . ILE A 1 94 ? 8.972 28.433 72.101 1.00 31.80 94 ILE A N 1
ATOM 722 C CA . ILE A 1 94 ? 8.093 28.754 70.949 1.00 32.98 94 ILE A CA 1
ATOM 723 C C . ILE A 1 94 ? 8.241 30.245 70.681 1.00 35.01 94 ILE A C 1
ATOM 724 O O . ILE A 1 94 ? 7.982 31.062 71.612 1.00 34.23 94 ILE A O 1
ATOM 729 N N . ARG A 1 95 ? 8.578 30.587 69.443 1.00 32.65 95 ARG A N 1
ATOM 730 C CA . ARG A 1 95 ? 8.820 31.989 69.082 1.00 34.74 95 ARG A CA 1
ATOM 731 C C . ARG A 1 95 ? 7.907 32.395 67.937 1.00 33.64 95 ARG A C 1
ATOM 732 O O . ARG A 1 95 ? 7.977 31.795 66.846 1.00 31.13 95 ARG A O 1
ATOM 740 N N . SER A 1 96 ? 7.131 33.446 68.174 1.00 33.43 96 SER A N 1
ATOM 741 C CA . SER A 1 96 ? 6.325 34.132 67.149 1.00 37.32 96 SER A CA 1
ATOM 742 C C . SER A 1 96 ? 7.040 35.415 66.734 1.00 40.22 96 SER A C 1
ATOM 743 O O . SER A 1 96 ? 8.060 35.770 67.317 1.00 42.66 96 SER A O 1
ATOM 746 N N . SER A 1 97 ? 6.457 36.100 65.769 1.00 41.72 97 SER A N 1
ATOM 747 C CA . SER A 1 97 ? 6.884 37.437 65.310 1.00 46.78 97 SER A CA 1
ATOM 748 C C . SER A 1 97 ? 6.990 38.388 66.505 1.00 44.58 97 SER A C 1
ATOM 749 O O . SER A 1 97 ? 7.762 39.356 66.412 1.00 49.95 97 SER A O 1
ATOM 752 N N . ASP A 1 98 ? 6.217 38.158 67.568 1.00 41.86 98 ASP A N 1
ATOM 753 C CA . ASP A 1 98 ? 5.957 39.181 68.611 1.00 39.32 98 ASP A CA 1
ATOM 754 C C . ASP A 1 98 ? 6.424 38.724 69.992 1.00 41.33 98 ASP A C 1
ATOM 755 O O . ASP A 1 98 ? 6.486 39.578 70.872 1.00 42.30 98 ASP A O 1
ATOM 760 N N . ARG A 1 99 ? 6.642 37.438 70.236 1.00 37.13 99 ARG A N 1
ATOM 761 C CA . ARG A 1 99 ? 6.934 36.997 71.623 1.00 35.77 99 ARG A CA 1
ATOM 762 C C . ARG A 1 99 ? 7.601 35.629 71.609 1.00 35.85 99 ARG A C 1
ATOM 763 O O . ARG A 1 99 ? 7.539 34.899 70.576 1.00 35.03 99 ARG A O 1
ATOM 771 N N . GLU A 1 100 ? 8.230 35.304 72.728 1.00 34.87 100 GLU A N 1
ATOM 772 C CA . GLU A 1 100 ? 8.887 33.995 72.922 1.00 38.77 100 GLU A CA 1
ATOM 773 C C . GLU A 1 100 ? 8.347 33.429 74.225 1.00 38.47 100 GLU A C 1
ATOM 774 O O . GLU A 1 100 ? 8.364 34.171 75.190 1.00 37.77 100 GLU A O 1
ATOM 780 N N . LEU A 1 101 ? 7.818 32.203 74.205 1.00 37.81 101 LEU A N 1
ATOM 781 C CA . LEU A 1 101 ? 7.210 31.550 75.388 1.00 38.18 101 LEU A CA 1
ATOM 782 C C . LEU A 1 101 ? 7.948 30.251 75.657 1.00 37.77 101 LEU A C 1
ATOM 783 O O . LEU A 1 101 ? 8.488 29.664 74.680 1.00 35.28 101 LEU A O 1
ATOM 788 N N . ARG A 1 102 ? 7.903 29.812 76.919 1.00 33.71 102 ARG A N 1
ATOM 789 C CA . ARG A 1 102 ? 8.290 28.450 77.334 1.00 35.16 102 ARG A CA 1
ATOM 790 C C . ARG A 1 102 ? 7.004 27.689 77.689 1.00 32.06 102 ARG A C 1
ATOM 791 O O . ARG A 1 102 ? 6.020 28.322 78.140 1.00 33.36 102 ARG A O 1
ATOM 799 N N . ALA A 1 103 ? 7.000 26.377 77.467 1.00 34.28 103 ALA A N 1
ATOM 800 C CA . ALA A 1 103 ? 5.797 25.522 77.600 1.00 36.39 103 ALA A CA 1
ATOM 801 C C . ALA A 1 103 ? 6.182 24.114 78.042 1.00 36.89 103 ALA A C 1
ATOM 802 O O . ALA A 1 103 ? 7.171 23.546 77.514 1.00 34.96 103 ALA A O 1
ATOM 804 N N . HIS A 1 104 ? 5.425 23.556 78.984 1.00 35.26 104 HIS A N 1
ATOM 805 C CA . HIS A 1 104 ? 5.626 22.145 79.408 1.00 34.71 104 HIS A CA 1
ATOM 806 C C . HIS A 1 104 ? 5.189 21.181 78.302 1.00 36.13 104 HIS A C 1
ATOM 807 O O . HIS A 1 104 ? 5.660 20.039 78.342 1.00 35.44 104 HIS A O 1
ATOM 814 N N . SER A 1 105 ? 4.309 21.594 77.374 1.00 30.53 105 SER A N 1
ATOM 815 C CA . 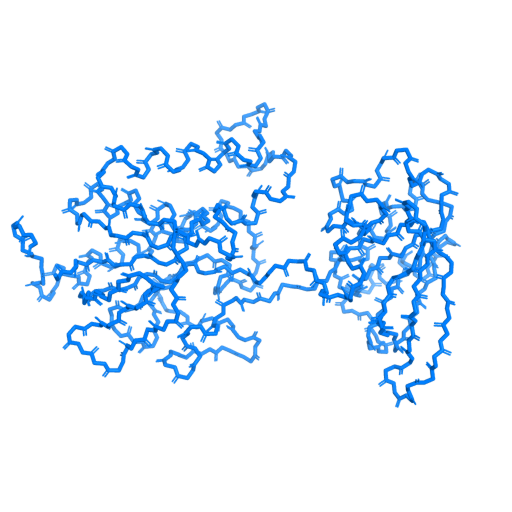SER A 1 105 ? 3.779 20.677 76.343 1.00 31.65 105 SER A CA 1
ATOM 816 C C . SER A 1 105 ? 3.375 21.498 75.132 1.00 32.01 105 SER A C 1
ATOM 817 O O . SER A 1 105 ? 3.057 22.690 75.307 1.00 29.92 105 SER A O 1
ATOM 820 N N . VAL A 1 106 ? 3.419 20.891 73.951 1.00 30.86 106 VAL A N 1
ATOM 821 C CA . VAL A 1 106 ? 3.106 21.634 72.692 1.00 31.16 106 VAL A CA 1
ATOM 822 C C . VAL A 1 106 ? 2.189 20.759 71.851 1.00 30.84 106 VAL A C 1
ATOM 823 O O . VAL A 1 106 ? 2.493 19.566 71.700 1.00 28.95 106 VAL A O 1
ATOM 827 N N . ILE A 1 107 ? 1.118 21.356 71.333 1.00 27.97 107 ILE A N 1
ATOM 828 C CA . ILE A 1 107 ? 0.231 20.698 70.353 1.00 30.04 107 ILE A CA 1
ATOM 829 C C . ILE A 1 107 ? 0.457 21.396 69.029 1.00 26.87 107 ILE A C 1
ATOM 830 O O . ILE A 1 107 ? 0.169 22.573 68.925 1.00 29.08 107 ILE A O 1
ATOM 835 N N . ILE A 1 108 ? 0.928 20.647 68.052 1.00 26.98 108 ILE A N 1
ATOM 836 C CA . ILE A 1 108 ? 1.189 21.167 66.683 1.00 30.65 108 ILE A CA 1
ATOM 837 C C . ILE A 1 108 ? -0.005 20.756 65.823 1.00 27.35 108 ILE A C 1
ATOM 838 O O . ILE A 1 108 ? -0.272 19.529 65.711 1.00 23.52 108 ILE A O 1
ATOM 843 N N . ALA A 1 109 ? -0.708 21.736 65.267 1.00 26.31 109 ALA A N 1
ATOM 844 C CA . ALA A 1 109 ? -1.933 21.527 64.473 1.00 25.79 109 ALA A CA 1
ATOM 845 C C . ALA A 1 109 ? -1.875 22.429 63.246 1.00 26.99 109 ALA A C 1
ATOM 846 O O . ALA A 1 109 ? -2.892 23.111 62.967 1.00 28.03 109 ALA A O 1
ATOM 848 N N . THR A 1 110 ? -0.740 22.375 62.542 1.00 24.95 110 THR A N 1
ATOM 849 C CA . THR A 1 110 ? -0.349 23.295 61.446 1.00 27.49 110 THR A CA 1
ATOM 850 C C . THR A 1 110 ? -0.942 22.858 60.110 1.00 27.21 110 THR A C 1
ATOM 851 O O . THR A 1 110 ? -0.811 23.646 59.161 1.00 28.63 110 THR A O 1
ATOM 855 N N . GLY A 1 111 ? -1.613 21.706 60.060 1.00 25.63 111 GLY A N 1
ATOM 856 C CA . GLY A 1 111 ? -2.483 21.334 58.927 1.00 26.93 111 GLY A CA 1
ATOM 857 C C . GLY A 1 111 ? -1.698 21.126 57.645 1.00 27.45 111 GLY A C 1
ATOM 858 O O . GLY A 1 111 ? -0.623 20.510 57.714 1.00 28.22 111 GLY A O 1
ATOM 859 N N . ALA A 1 112 ? -2.278 21.549 56.521 1.00 29.12 112 ALA A N 1
ATOM 860 C CA . ALA A 1 112 ? -1.746 21.444 55.146 1.00 30.62 112 ALA A CA 1
ATOM 861 C C . ALA A 1 112 ? -1.243 22.811 54.673 1.00 32.50 112 ALA A C 1
ATOM 862 O O . ALA A 1 112 ? -1.792 23.829 55.103 1.00 36.30 112 ALA A O 1
ATOM 864 N N . THR A 1 113 ? -0.275 22.829 53.763 1.00 35.47 113 THR A N 1
ATOM 865 C CA . THR A 1 113 ? 0.182 24.072 53.095 1.00 36.66 113 THR A CA 1
ATOM 866 C C . THR A 1 113 ? -0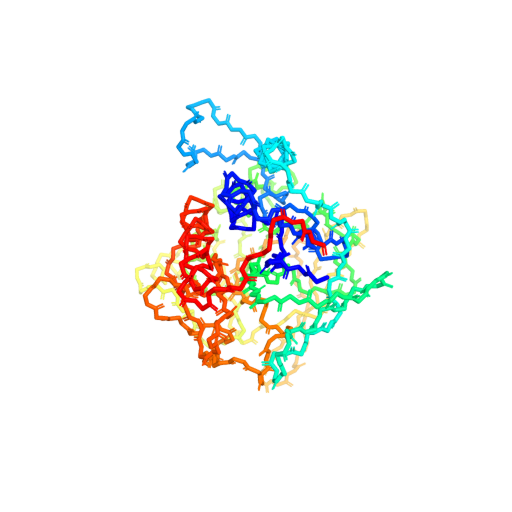.972 24.553 52.220 1.00 37.15 113 THR A C 1
ATOM 867 O O . THR A 1 113 ? -1.828 23.729 51.876 1.00 33.20 113 THR A O 1
ATOM 871 N N . ALA A 1 114 ? -1.000 25.851 51.917 1.00 39.33 114 ALA A N 1
ATOM 872 C CA . ALA A 1 114 ? -2.047 26.482 51.094 1.00 42.27 114 ALA A CA 1
ATOM 873 C C . ALA A 1 114 ? -2.176 25.701 49.788 1.00 39.80 114 ALA A C 1
ATOM 874 O O . ALA A 1 114 ? -1.146 25.323 49.211 1.00 31.78 114 ALA A O 1
ATOM 876 N N . LYS A 1 115 ? -3.409 25.499 49.347 1.00 36.90 115 LYS A N 1
ATOM 877 C CA . LYS A 1 115 ? -3.720 24.849 48.062 1.00 38.75 115 LYS A CA 1
ATOM 878 C C . LYS A 1 115 ? -3.565 25.880 46.932 1.00 37.82 115 LYS A C 1
ATOM 879 O O . LYS A 1 115 ? -4.581 26.444 46.443 1.00 34.22 115 LYS A O 1
ATOM 885 N N . ARG A 1 116 ? -2.324 26.094 46.509 1.00 38.29 116 ARG A N 1
ATOM 886 C CA . ARG A 1 116 ? -1.991 27.024 45.401 1.00 41.63 116 ARG A CA 1
ATOM 887 C C . ARG A 1 116 ? -0.600 26.686 44.861 1.00 40.61 116 ARG A C 1
ATOM 888 O O . ARG A 1 116 ? 0.096 25.902 45.510 1.00 34.59 116 ARG A O 1
ATOM 896 N N . LEU A 1 117 ? -0.224 27.230 43.701 1.00 36.12 117 LEU A N 1
ATOM 897 C CA . LEU A 1 117 ? 1.089 26.940 43.069 1.00 38.79 117 LEU A CA 1
ATOM 898 C C . LEU A 1 117 ? 2.076 28.071 43.372 1.00 36.59 117 LEU A C 1
ATOM 899 O O . LEU A 1 117 ? 3.248 27.832 43.288 1.00 35.98 117 LEU A O 1
ATOM 904 N N . GLY A 1 118 ? 1.615 29.270 43.697 1.00 34.92 118 GLY A N 1
ATOM 905 C CA . GLY A 1 118 ? 2.527 30.413 43.866 1.00 35.58 118 GLY A CA 1
ATOM 906 C C . GLY A 1 118 ? 2.993 31.016 42.544 1.00 35.04 118 GLY A C 1
ATOM 907 O O . GLY A 1 118 ? 3.936 31.827 42.601 1.00 39.01 118 GLY A O 1
ATOM 908 N N . LEU A 1 119 ? 2.333 30.729 41.418 1.00 34.74 119 LEU A N 1
ATOM 909 C CA . LEU A 1 119 ? 2.728 31.284 40.095 1.00 33.90 119 LEU A CA 1
ATOM 910 C C . LEU A 1 119 ? 2.808 32.798 40.220 1.00 35.40 119 LEU A C 1
ATOM 911 O O . LEU A 1 119 ? 2.010 33.395 40.942 1.00 35.94 119 LEU A O 1
ATOM 916 N N . PRO A 1 120 ? 3.711 33.492 39.491 1.00 39.11 120 PRO A N 1
ATOM 917 C CA . PRO A 1 120 ? 3.782 34.953 39.567 1.00 36.43 120 PRO A CA 1
ATOM 918 C C . PRO A 1 120 ? 2.431 35.661 39.436 1.00 41.08 120 PRO A C 1
ATOM 919 O O . PRO A 1 120 ? 2.181 36.590 40.202 1.00 40.78 120 PRO A O 1
ATOM 923 N N . SER A 1 121 ? 1.595 35.234 38.486 1.00 39.44 121 SER A N 1
ATOM 924 C CA . SER A 1 121 ? 0.306 35.901 38.150 1.00 41.84 121 SER A CA 1
ATOM 925 C C . SER A 1 121 ? -0.887 35.212 38.831 1.00 38.56 121 SER A C 1
ATOM 926 O O . SER A 1 121 ? -2.023 35.468 38.434 1.00 40.65 121 SER A O 1
ATOM 929 N N . GLU A 1 122 ? -0.646 34.403 39.853 1.00 37.75 122 GLU A N 1
ATOM 930 C CA . GLU A 1 122 ? -1.706 33.631 40.556 1.00 39.26 122 GLU A CA 1
ATOM 931 C C . GLU A 1 122 ? -2.694 34.585 41.242 1.00 38.35 122 GLU A C 1
ATOM 932 O O . GLU A 1 122 ? -3.926 34.361 41.103 1.00 36.36 122 GLU A O 1
ATOM 938 N N . ASN A 1 123 ? -2.208 35.572 42.003 1.00 38.62 123 ASN A N 1
ATOM 939 C CA . ASN A 1 123 ? -3.087 36.530 42.728 1.00 41.01 123 ASN A CA 1
ATOM 940 C C . ASN A 1 123 ? -3.869 37.380 41.728 1.00 40.24 123 ASN A C 1
ATOM 941 O O . ASN A 1 123 ? -4.990 37.725 42.028 1.00 40.21 123 ASN A O 1
ATOM 946 N N . THR A 1 124 ? -3.308 37.660 40.551 1.00 44.85 124 THR A N 1
ATOM 947 C CA . THR A 1 124 ? -3.985 38.424 39.470 1.00 39.86 124 THR A CA 1
ATOM 948 C C . THR A 1 124 ? -5.291 37.726 39.081 1.00 42.05 124 THR A C 1
ATOM 949 O O . THR A 1 124 ? -6.296 38.449 38.904 1.00 45.16 124 THR A O 1
ATOM 953 N N . PHE A 1 125 ? -5.288 36.401 38.909 1.00 39.04 125 PHE A N 1
ATOM 954 C CA . PHE A 1 125 ? -6.435 35.660 38.306 1.00 38.67 125 PHE A CA 1
ATOM 955 C C . PHE A 1 125 ? -7.197 34.833 39.334 1.00 34.31 125 PHE A C 1
ATOM 956 O O . PHE A 1 125 ? -8.130 34.112 38.930 1.00 32.68 125 PHE A O 1
ATOM 964 N N . TRP A 1 126 ? -6.844 34.971 40.610 1.00 36.46 126 TRP A N 1
ATOM 965 C CA . TRP A 1 126 ? -7.560 34.352 41.746 1.00 38.72 126 TRP A CA 1
ATOM 966 C C . TRP A 1 126 ? -8.999 34.871 41.760 1.00 43.38 126 TRP A C 1
ATOM 967 O O . TRP A 1 126 ? -9.179 36.093 41.894 1.00 38.31 126 TRP A O 1
ATOM 978 N N . SER A 1 127 ? -9.980 33.982 41.599 1.00 42.40 127 SER A N 1
ATOM 979 C CA . SER A 1 127 ? -11.421 34.324 41.506 1.00 46.83 127 SER A CA 1
ATOM 980 C C . SER A 1 127 ? -11.750 34.909 40.137 1.00 45.09 127 SER A C 1
ATOM 981 O O . SER A 1 127 ? -12.880 35.366 39.978 1.00 45.73 127 SER A O 1
ATOM 984 N N . ARG A 1 128 ? -10.803 34.911 39.203 1.00 41.87 128 ARG A N 1
ATOM 985 C CA . ARG A 1 128 ? -10.974 35.501 37.861 1.00 38.47 128 ARG A CA 1
ATOM 986 C C . ARG A 1 128 ? -10.449 34.501 36.836 1.00 38.71 128 ARG A C 1
ATOM 987 O O . ARG A 1 128 ? -9.770 34.920 35.877 1.00 38.22 128 ARG A O 1
ATOM 995 N N . GLY A 1 129 ? -10.744 33.221 37.073 1.00 35.80 129 GLY A N 1
ATOM 996 C CA . GLY A 1 129 ? -10.349 32.097 36.214 1.00 34.95 129 GLY A CA 1
ATOM 997 C C . GLY A 1 129 ? -9.599 31.036 36.997 1.00 34.60 129 GLY A C 1
ATOM 998 O O . GLY A 1 129 ? -9.682 29.853 36.603 1.00 39.62 129 GLY A O 1
ATOM 999 N N . ILE A 1 130 ? -8.927 31.405 38.090 1.00 32.22 130 ILE A N 1
ATOM 1000 C CA . ILE A 1 130 ? -8.176 30.409 38.904 1.00 35.77 130 ILE A CA 1
ATOM 1001 C C . ILE A 1 130 ? -8.999 30.090 40.144 1.00 38.91 130 ILE A C 1
ATOM 1002 O O . ILE A 1 130 ? -9.331 31.043 40.894 1.00 35.64 130 ILE A O 1
ATOM 1007 N N . SER A 1 131 ? -9.234 28.795 40.375 1.00 39.18 131 SER A N 1
ATOM 1008 C CA . SER A 1 131 ? -9.989 28.279 41.537 1.00 38.47 131 SER A CA 1
ATOM 1009 C C . SER A 1 131 ? -9.257 27.090 42.175 1.00 38.70 131 SER A C 1
ATOM 1010 O O . SER A 1 131 ? -8.837 26.195 41.444 1.00 36.20 131 SER A O 1
ATOM 1013 N N . ALA A 1 132 ? -9.234 27.041 43.508 1.00 35.84 132 ALA A N 1
ATOM 1014 C CA . ALA A 1 132 ? -8.690 25.913 44.285 1.00 38.06 132 ALA A CA 1
ATOM 1015 C C . ALA A 1 132 ? -9.777 24.868 44.584 1.00 42.55 132 ALA A C 1
ATOM 1016 O O . ALA A 1 132 ? -9.465 23.883 45.287 1.00 40.92 132 ALA A O 1
ATOM 1018 N N . CYS A 1 133 ? -11.026 25.045 44.132 1.00 40.34 133 CYS A N 1
ATOM 1019 C CA . CYS A 1 133 ? -12.094 24.060 44.450 1.00 38.76 133 CYS A CA 1
ATOM 1020 C C . CYS A 1 133 ? -13.081 23.970 43.291 1.00 37.38 133 CYS A C 1
ATOM 1021 O O . CYS A 1 133 ? -14.020 24.785 43.248 1.00 37.17 133 CYS A O 1
ATOM 1024 N N . ALA A 1 134 ? -12.884 22.997 42.401 1.00 37.36 134 ALA A N 1
ATOM 1025 C CA . ALA A 1 134 ? -13.768 22.736 41.246 1.00 39.61 134 ALA A CA 1
ATOM 1026 C C . ALA A 1 134 ? -15.219 22.451 41.699 1.00 40.25 134 ALA A C 1
ATOM 1027 O O . ALA A 1 134 ? -16.149 22.868 40.984 1.00 37.96 134 ALA A O 1
ATOM 1029 N N . ILE A 1 135 ? -15.425 21.753 42.822 1.00 36.14 135 ILE A N 1
ATOM 1030 C CA . ILE A 1 135 ? -16.798 21.428 43.311 1.00 42.61 135 ILE A CA 1
ATOM 1031 C C . ILE A 1 135 ? -17.494 22.741 43.708 1.00 40.45 135 ILE A C 1
ATOM 1032 O O . ILE A 1 135 ? -18.675 22.895 43.386 1.00 37.41 135 ILE A O 1
ATOM 1037 N N . CYS A 1 136 ? -16.777 23.660 44.359 1.00 39.01 136 CYS A N 1
ATOM 1038 C CA . CYS A 1 136 ? -17.332 24.960 44.812 1.00 39.14 136 CYS A CA 1
ATOM 1039 C C . CYS A 1 136 ? -17.659 25.835 43.588 1.00 37.19 136 CYS A C 1
ATOM 1040 O O . CYS A 1 136 ? -18.630 26.568 43.660 1.00 41.54 136 CYS A O 1
ATOM 1043 N N . ASP A 1 137 ? -16.903 25.755 42.495 1.00 35.84 137 ASP A N 1
ATOM 1044 C CA . ASP A 1 137 ? -16.794 26.850 41.493 1.00 35.69 137 ASP A CA 1
ATOM 1045 C C . ASP A 1 137 ? -17.127 26.395 40.063 1.00 37.78 137 ASP A C 1
ATOM 1046 O O . ASP A 1 137 ? -17.300 27.286 39.204 1.00 35.90 137 ASP A O 1
ATOM 1051 N N . GLY A 1 138 ? -17.190 25.093 39.783 1.00 39.12 138 GLY A N 1
ATOM 1052 C CA . GLY A 1 138 ? -17.272 24.551 38.408 1.00 42.29 138 GLY A CA 1
ATOM 1053 C C . GLY A 1 138 ? -18.528 25.002 37.666 1.00 43.89 138 GLY A C 1
ATOM 1054 O O . GLY A 1 138 ? -18.457 25.166 36.401 1.00 38.84 138 GLY A O 1
ATOM 1055 N N . ALA A 1 139 ? -19.633 25.183 38.403 1.00 38.45 139 ALA A N 1
ATOM 1056 C CA . ALA A 1 139 ? -20.957 25.556 37.844 1.00 41.82 139 ALA A CA 1
ATOM 1057 C C . ALA A 1 139 ? -21.058 27.057 37.604 1.00 43.22 139 ALA A C 1
ATOM 1058 O O . ALA A 1 139 ? -22.141 27.460 37.237 1.00 50.39 139 ALA A O 1
ATOM 1060 N N . SER A 1 140 ? -20.007 27.851 37.843 1.00 45.63 140 SER A N 1
ATOM 1061 C CA . SER A 1 140 ? -20.024 29.330 37.685 1.00 44.45 140 SER A CA 1
ATOM 1062 C C . SER A 1 140 ? -20.190 29.718 36.220 1.00 45.39 140 SER A C 1
ATOM 1063 O O . SER A 1 140 ? -19.654 29.057 35.325 1.00 49.24 140 SER A O 1
ATOM 1066 N N . PRO A 1 141 ? -20.870 30.853 35.942 1.00 43.64 141 PRO A N 1
ATOM 1067 C CA . PRO A 1 141 ? -21.014 31.347 34.567 1.00 45.84 141 PRO A CA 1
ATOM 1068 C C . PRO A 1 141 ? -19.680 31.474 33.809 1.00 46.30 141 PRO A C 1
ATOM 1069 O O . PRO A 1 141 ? -19.631 31.051 32.680 1.00 50.14 141 PRO A O 1
ATOM 1073 N N . LEU A 1 142 ? -18.619 31.961 34.459 1.00 44.26 142 LEU A N 1
ATOM 1074 C CA . LEU A 1 142 ? -17.257 32.099 33.855 1.00 48.44 142 LEU A CA 1
ATOM 1075 C C . LEU A 1 142 ? -16.842 30.845 33.079 1.00 45.51 142 LEU A C 1
ATOM 1076 O O . LEU A 1 142 ? -16.126 31.011 32.082 1.00 51.87 142 LEU A O 1
ATOM 1081 N N . PHE A 1 143 ? -17.217 29.640 33.525 1.00 46.13 143 PHE A N 1
ATOM 1082 C CA . PHE A 1 143 ? -16.659 28.368 32.992 1.00 44.52 143 PHE A CA 1
ATOM 1083 C C . PHE A 1 143 ? -17.611 27.718 31.986 1.00 44.91 143 PHE A C 1
ATOM 1084 O O . PHE A 1 143 ? -17.254 26.661 31.422 1.00 41.72 143 PHE A O 1
ATOM 1092 N N . LYS A 1 144 ? -18.767 28.342 31.740 1.00 49.94 144 LYS A N 1
ATOM 1093 C CA . LYS A 1 144 ? -19.840 27.771 30.876 1.00 49.86 144 LYS A CA 1
ATOM 1094 C C . LYS A 1 144 ? -19.339 27.707 29.436 1.00 44.11 144 LYS A C 1
ATOM 1095 O O . LYS A 1 144 ? -19.127 28.775 28.862 1.00 46.81 144 LYS A O 1
ATOM 1101 N N . ASN A 1 145 ? -19.192 26.497 28.898 1.00 42.95 145 ASN A N 1
ATOM 1102 C CA . ASN A 1 145 ? -18.660 26.196 27.540 1.00 51.66 145 ASN A CA 1
ATOM 1103 C C . ASN A 1 145 ? -17.250 26.765 27.346 1.00 54.15 145 ASN A C 1
ATOM 1104 O O . ASN A 1 145 ? -16.901 27.021 26.174 1.00 53.76 145 ASN A O 1
ATOM 1109 N N . ALA A 1 146 ? -16.464 26.903 28.420 1.00 48.89 146 ALA A N 1
ATOM 1110 C CA . ALA A 1 146 ? -15.039 27.315 28.344 1.00 49.14 146 ALA A CA 1
ATOM 1111 C C . ALA A 1 146 ? -14.116 26.099 28.135 1.00 44.29 146 ALA A C 1
ATOM 1112 O O . ALA A 1 146 ? -14.537 24.913 28.342 1.00 38.43 146 ALA A O 1
ATOM 1114 N N . GLU A 1 147 ? -12.876 26.365 27.710 1.00 45.81 147 GLU A N 1
ATOM 1115 C CA . GLU A 1 147 ? -11.767 25.388 27.842 1.00 45.34 147 GLU A CA 1
ATOM 1116 C C . GLU A 1 147 ? -11.118 25.678 29.195 1.00 39.09 147 GLU A C 1
ATOM 1117 O O . GLU A 1 147 ? -10.932 26.839 29.527 1.00 38.40 147 GLU A O 1
ATOM 1123 N N . VAL A 1 148 ? -10.880 24.641 29.972 1.00 37.54 148 VAL A N 1
ATOM 1124 C CA . VAL A 1 148 ? -10.395 24.775 31.367 1.00 38.68 148 VAL A CA 1
ATOM 1125 C C . VAL A 1 148 ? -9.337 23.701 31.559 1.00 37.90 148 VAL A C 1
ATOM 1126 O O . VAL A 1 148 ? -9.305 22.734 30.775 1.00 36.81 148 VAL A O 1
ATOM 1130 N N . ALA A 1 149 ? -8.493 23.935 32.557 1.00 36.13 149 ALA A N 1
ATOM 1131 C CA . ALA A 1 149 ? -7.428 23.027 32.985 1.00 36.24 149 ALA A CA 1
ATOM 1132 C C . ALA A 1 149 ? -7.757 22.598 34.404 1.00 34.11 149 ALA A C 1
ATOM 1133 O O . ALA A 1 149 ? -8.252 23.414 35.194 1.00 32.92 149 ALA A O 1
ATOM 1135 N N . VAL A 1 150 ? -7.471 21.342 34.691 1.00 34.56 150 VAL A N 1
ATOM 1136 C CA . VAL A 1 150 ? -7.461 20.811 36.064 1.00 33.90 150 VAL A CA 1
ATOM 1137 C C . VAL A 1 150 ? -6.025 20.359 36.289 1.00 32.48 150 VAL A C 1
ATOM 1138 O O . VAL A 1 150 ? -5.519 19.611 35.451 1.00 31.53 150 VAL A O 1
ATOM 1142 N N . VAL A 1 151 ? -5.392 20.884 37.326 1.00 32.52 151 VAL A N 1
ATOM 1143 C CA . VAL A 1 151 ? -3.994 20.532 37.719 1.00 35.14 151 VAL A CA 1
ATOM 1144 C C . VAL A 1 151 ? -4.038 19.332 38.654 1.00 36.85 151 VAL A C 1
ATOM 1145 O O . VAL A 1 151 ? -4.626 19.460 39.754 1.00 36.83 151 VAL A O 1
ATOM 1149 N N . GLY A 1 152 ? -3.379 18.241 38.260 1.00 36.44 152 GLY A N 1
ATOM 1150 C CA . GLY A 1 152 ? -3.085 17.100 39.142 1.00 47.14 152 GLY A CA 1
ATOM 1151 C C . GLY A 1 152 ? -3.515 15.842 38.428 1.00 56.60 152 GLY A C 1
ATOM 1152 O O . GLY A 1 152 ? -4.204 15.987 37.393 1.00 70.37 152 GLY A O 1
ATOM 1153 N N . GLY A 1 153 ? -3.105 14.665 38.906 1.00 64.24 153 GLY A N 1
ATOM 1154 C CA . GLY A 1 153 ? -3.456 13.379 38.270 1.00 59.92 153 GLY A CA 1
ATOM 1155 C C . GLY A 1 153 ? -3.966 12.379 39.274 1.00 58.89 153 GLY A C 1
ATOM 1156 O O . GLY A 1 153 ? -4.053 11.207 38.896 1.00 69.84 153 GLY A O 1
ATOM 1157 N N . GLY A 1 154 ? -4.291 12.826 40.495 1.00 59.65 154 GLY A N 1
ATOM 1158 C CA . GLY A 1 154 ? -4.796 11.981 41.601 1.00 64.71 154 GLY A CA 1
ATOM 1159 C C . GLY A 1 154 ? -6.287 11.640 41.509 1.00 66.94 154 GLY A C 1
ATOM 1160 O O . GLY A 1 154 ? -6.939 11.889 40.453 1.00 55.21 154 GLY A O 1
ATOM 1161 N N . ASP A 1 155 ? -6.825 11.043 42.581 1.00 72.79 155 ASP A N 1
ATOM 1162 C CA . ASP A 1 155 ? -8.234 10.569 42.646 1.00 69.72 155 ASP A CA 1
ATOM 1163 C C . ASP A 1 155 ? -9.139 11.795 42.657 1.00 66.69 155 ASP A C 1
ATOM 1164 O O . ASP A 1 155 ? -10.098 11.854 41.826 1.00 57.97 155 ASP A O 1
ATOM 1169 N N . SER A 1 156 ? -8.828 12.752 43.532 1.00 52.72 156 SER A N 1
ATOM 1170 C CA . SER A 1 156 ? -9.618 13.993 43.595 1.00 55.98 156 SER A CA 1
ATOM 1171 C C . SER A 1 156 ? -9.597 14.590 42.177 1.00 50.88 156 SER A C 1
ATOM 1172 O O . SER A 1 156 ? -10.687 14.779 41.613 1.00 46.96 156 SER A O 1
ATOM 1175 N N . ALA A 1 157 ? -8.419 14.737 41.564 1.00 42.48 157 ALA A N 1
ATOM 1176 C CA . ALA A 1 157 ? -8.238 15.517 40.314 1.00 43.96 157 ALA A CA 1
ATOM 1177 C C . ALA A 1 157 ? -9.012 14.896 39.138 1.00 38.38 157 ALA A C 1
ATOM 1178 O O . ALA A 1 157 ? -9.590 15.648 38.372 1.00 38.44 157 ALA A O 1
ATOM 1180 N N . THR A 1 158 ? -9.022 13.576 38.976 1.00 41.60 158 THR A N 1
ATOM 1181 C CA . THR A 1 158 ? -9.741 12.907 37.856 1.00 44.76 158 THR A CA 1
ATOM 1182 C C . THR A 1 158 ? -11.252 13.071 38.062 1.00 43.40 158 THR A C 1
ATOM 1183 O O . THR A 1 158 ? -11.946 13.363 37.069 1.00 41.51 158 THR A O 1
ATOM 1187 N N . GLU A 1 159 ? -11.734 12.945 39.300 1.00 43.55 159 GLU A N 1
ATOM 1188 C CA . GLU A 1 159 ? -13.175 13.142 39.631 1.00 50.61 159 GLU A CA 1
ATOM 1189 C C . GLU A 1 159 ? -13.558 14.592 39.342 1.00 46.55 159 GLU A C 1
ATOM 1190 O O . GLU A 1 159 ? -14.584 14.810 38.694 1.00 39.74 159 GLU A O 1
ATOM 1196 N N . GLU A 1 160 ? -12.725 15.538 39.783 1.00 44.23 160 GLU A N 1
ATOM 1197 C CA . GLU A 1 160 ? -12.909 16.982 39.510 1.00 41.43 160 GLU A CA 1
ATOM 1198 C C . GLU A 1 160 ? -12.942 17.246 37.998 1.00 38.68 160 GLU A C 1
ATOM 1199 O O . GLU A 1 160 ? -13.793 18.033 37.557 1.00 39.38 160 GLU A O 1
ATOM 1205 N N . ALA A 1 161 ? -12.088 16.606 37.207 1.00 36.28 161 ALA A N 1
ATOM 1206 C CA . ALA A 1 161 ? -12.042 16.801 35.737 1.00 34.88 161 ALA A CA 1
ATOM 1207 C C . ALA A 1 161 ? -13.388 16.378 35.139 1.00 38.38 161 ALA A C 1
ATOM 1208 O O . ALA A 1 161 ? -13.958 17.135 34.292 1.00 37.54 161 ALA A O 1
ATOM 1210 N N . VAL A 1 162 ? -13.876 15.205 35.548 1.00 42.90 162 VAL A N 1
ATOM 1211 C CA . VAL A 1 162 ? -15.143 14.617 35.018 1.00 42.86 162 VAL A CA 1
ATOM 1212 C C . VAL A 1 162 ? -16.296 15.547 35.410 1.00 42.88 162 VAL A C 1
ATOM 1213 O O . VAL A 1 162 ? -17.078 15.917 34.519 1.00 41.76 162 VAL A O 1
ATOM 1217 N N . TYR A 1 163 ? -16.355 15.970 36.676 1.00 40.94 163 TYR A N 1
ATOM 1218 C CA . TYR A 1 163 ? -17.384 16.903 37.195 1.00 39.30 163 TYR A CA 1
ATOM 1219 C C . TYR A 1 163 ? -17.494 18.120 36.277 1.00 41.15 163 TYR A C 1
ATOM 1220 O O . TYR A 1 163 ? -18.613 18.488 35.848 1.00 39.23 163 TYR A O 1
ATOM 1229 N N . VAL A 1 164 ? -16.342 18.715 35.952 1.00 35.01 164 VAL A N 1
ATOM 1230 C CA . VAL A 1 164 ? -16.241 19.999 35.215 1.00 36.26 164 VAL A CA 1
ATOM 1231 C C . VAL A 1 164 ? -16.622 19.793 33.738 1.00 34.98 164 VAL A C 1
ATOM 1232 O O . VAL A 1 164 ? -17.048 20.779 33.122 1.00 38.20 164 VAL A O 1
ATOM 1236 N N . THR A 1 165 ? -16.570 18.572 33.201 1.00 36.09 165 THR A N 1
ATOM 1237 C CA . THR A 1 165 ? -17.055 18.291 31.815 1.00 39.36 165 THR A CA 1
ATOM 1238 C C . THR A 1 165 ? -18.584 18.451 31.739 1.00 44.35 165 THR A C 1
ATOM 1239 O O . THR A 1 165 ? -19.085 18.557 30.614 1.00 41.64 165 THR A O 1
ATOM 1243 N N . LYS A 1 166 ? -19.294 18.543 32.870 1.00 39.74 166 LYS A N 1
ATOM 1244 C CA . LYS A 1 166 ? -20.744 18.879 32.839 1.00 44.41 166 LYS A CA 1
ATOM 1245 C C . LYS A 1 166 ? -20.917 20.307 32.311 1.00 46.83 166 LYS A C 1
ATOM 1246 O O . LYS A 1 166 ? -22.011 20.626 31.839 1.00 45.83 166 LYS A O 1
ATOM 1252 N N . TYR A 1 167 ? -19.902 21.166 32.449 1.00 44.07 167 TYR A N 1
ATOM 1253 C CA . TYR A 1 167 ? -20.075 22.629 32.292 1.00 42.03 167 TYR A CA 1
ATOM 1254 C C . TYR A 1 167 ? -19.162 23.158 31.198 1.00 42.09 167 TYR A C 1
ATOM 1255 O O . TYR A 1 167 ? -19.599 24.049 30.469 1.00 38.99 167 TYR A O 1
ATOM 1264 N N . ALA A 1 168 ? -17.927 22.666 31.143 1.00 42.10 168 ALA A N 1
ATOM 1265 C CA . ALA A 1 168 ? -16.885 23.161 30.223 1.00 45.54 168 ALA A CA 1
ATOM 1266 C C . ALA A 1 168 ? -17.038 22.455 28.874 1.00 42.04 168 ALA A C 1
ATOM 1267 O O . ALA A 1 168 ? -17.384 21.263 28.848 1.00 42.05 168 ALA A O 1
ATOM 1269 N N . LYS A 1 169 ? -16.646 23.133 27.802 1.00 43.38 169 LYS A N 1
ATOM 1270 C CA . LYS A 1 169 ? -16.588 22.480 26.473 1.00 48.36 169 LYS A CA 1
ATOM 1271 C C . LYS A 1 169 ? -15.456 21.450 26.499 1.00 49.03 169 LYS A C 1
ATOM 1272 O O . LYS A 1 169 ? -15.667 20.337 25.997 1.00 54.67 169 LYS A O 1
ATOM 1278 N N . HIS A 1 170 ? -14.309 21.807 27.091 1.00 46.15 170 HIS A N 1
ATOM 1279 C CA . HIS A 1 170 ? -13.138 20.884 27.122 1.00 43.96 170 HIS A CA 1
ATOM 1280 C C . HIS A 1 170 ? -12.326 21.046 28.416 1.00 35.96 170 HIS A C 1
ATOM 1281 O O . HIS A 1 170 ? -12.171 22.180 28.917 1.00 37.33 170 HIS A O 1
ATOM 1288 N N . VAL A 1 171 ? -11.838 19.935 28.939 1.00 37.90 171 VAL A N 1
ATOM 1289 C CA . VAL A 1 171 ? -10.992 19.903 30.164 1.00 40.51 171 VAL A CA 1
ATOM 1290 C C . VAL A 1 171 ? -9.617 19.382 29.746 1.00 40.22 171 VAL A C 1
ATOM 1291 O O . VAL A 1 171 ? -9.547 18.348 29.060 1.00 40.77 171 VAL A O 1
ATOM 1295 N N . HIS A 1 172 ? -8.573 20.139 30.069 1.00 38.10 172 HIS A N 1
ATOM 1296 C CA . HIS A 1 172 ? -7.159 19.694 29.945 1.00 36.76 172 HIS A CA 1
ATOM 1297 C C . HIS A 1 172 ? -6.673 19.302 31.340 1.00 32.57 172 HIS A C 1
ATOM 1298 O O . HIS A 1 172 ? -6.593 20.189 32.202 1.00 38.31 172 HIS A O 1
ATOM 1305 N N . LEU A 1 173 ? -6.463 18.011 31.579 1.00 34.05 173 LEU A N 1
ATOM 1306 C CA . LEU A 1 173 ? -5.935 17.481 32.856 1.00 36.37 173 LEU A CA 1
ATOM 1307 C C . LEU A 1 173 ? -4.395 17.497 32.777 1.00 40.26 173 LEU A C 1
ATOM 1308 O O . LEU A 1 173 ? -3.828 16.852 31.881 1.00 35.30 173 LEU A O 1
ATOM 1313 N N . LEU A 1 174 ? -3.748 18.263 33.654 1.00 37.96 174 LEU A N 1
ATOM 1314 C CA . LEU A 1 174 ? -2.285 18.525 33.585 1.00 39.02 174 LEU A CA 1
ATOM 1315 C C . LEU A 1 174 ? -1.600 17.732 34.692 1.00 33.43 174 LEU A C 1
ATOM 1316 O O . LEU A 1 174 ? -1.851 18.021 35.869 1.00 39.19 174 LEU A O 1
ATOM 1321 N N . VAL A 1 175 ? -0.821 16.729 34.298 1.00 32.06 175 VAL A N 1
ATOM 1322 C CA . VAL A 1 175 ? -0.126 15.755 35.171 1.00 36.51 175 VAL A CA 1
ATOM 1323 C C . VAL A 1 175 ? 1.385 15.949 35.027 1.00 37.35 175 VAL A C 1
ATOM 1324 O O . VAL A 1 175 ? 1.847 16.007 33.897 1.00 33.15 175 VAL A O 1
ATOM 1328 N N . ARG A 1 176 ? 2.096 16.033 36.147 1.00 37.97 176 ARG A N 1
ATOM 1329 C CA . ARG A 1 176 ? 3.549 16.311 36.191 1.00 44.30 176 ARG A CA 1
ATOM 1330 C C . ARG A 1 176 ? 4.291 15.106 35.621 1.00 45.10 176 ARG A C 1
ATOM 1331 O O . ARG A 1 176 ? 5.259 15.315 34.870 1.00 47.49 176 ARG A O 1
ATOM 1339 N N . GLY A 1 177 ? 3.832 13.910 35.971 1.00 42.23 177 GLY A N 1
ATOM 1340 C CA . GLY A 1 177 ? 4.479 12.641 35.616 1.00 41.39 177 GLY A CA 1
ATOM 1341 C C . GLY A 1 177 ? 3.868 12.004 34.379 1.00 43.87 177 GLY A C 1
ATOM 1342 O O . GLY A 1 177 ? 3.109 12.654 33.643 1.00 40.44 177 GLY A O 1
ATOM 1343 N N . GLU A 1 178 ? 4.221 10.745 34.176 1.00 46.90 178 GLU A N 1
ATOM 1344 C CA . GLU A 1 178 ? 3.910 9.954 32.973 1.00 55.88 178 GLU A CA 1
ATOM 1345 C C . GLU A 1 178 ? 2.609 9.197 33.181 1.00 52.74 178 GLU A C 1
ATOM 1346 O O . GLU A 1 178 ? 2.026 8.758 32.188 1.00 63.38 178 GLU A O 1
ATOM 1352 N N . ARG A 1 179 ? 2.205 9.049 34.434 1.00 57.21 179 ARG A N 1
ATOM 1353 C CA . ARG A 1 179 ? 1.083 8.191 34.858 1.00 63.19 179 ARG A CA 1
ATOM 1354 C C . ARG A 1 179 ? 0.231 9.010 35.833 1.00 69.59 179 ARG A C 1
ATOM 1355 O O . ARG A 1 179 ? 0.820 9.707 36.682 1.00 70.14 179 ARG A O 1
ATOM 1363 N N . MET A 1 180 ? -1.097 8.978 35.667 1.00 67.59 180 MET A N 1
ATOM 1364 C CA . MET A 1 180 ? -2.080 9.407 36.694 1.00 61.81 180 MET A CA 1
ATOM 1365 C C . MET A 1 180 ? -1.858 8.536 37.926 1.00 66.68 180 MET A C 1
ATOM 1366 O O . MET A 1 180 ? -1.350 7.417 37.757 1.00 72.88 180 MET A O 1
ATOM 1371 N N . ARG A 1 181 ? -2.175 9.034 39.119 1.00 68.64 181 ARG A N 1
ATOM 1372 C CA . ARG A 1 181 ? -2.046 8.232 40.366 1.00 74.87 181 ARG A CA 1
ATOM 1373 C C . ARG A 1 181 ? -3.439 7.784 40.832 1.00 71.65 181 ARG A C 1
ATOM 1374 O O . ARG A 1 181 ? -3.512 7.110 41.861 1.00 81.12 181 ARG A O 1
ATOM 1382 N N . ALA A 1 182 ? -4.490 8.115 40.080 1.00 65.40 182 ALA A N 1
ATOM 1383 C CA . ALA A 1 182 ? -5.890 7.698 40.319 1.00 66.76 182 ALA A CA 1
ATOM 1384 C C . ALA A 1 182 ? -6.048 6.190 40.086 1.00 65.87 182 ALA A C 1
ATOM 1385 O O . ALA A 1 182 ? -5.134 5.594 39.504 1.00 61.25 182 ALA A O 1
ATOM 1387 N N . SER A 1 183 ? -7.188 5.611 40.488 1.00 69.65 183 SER A N 1
ATOM 1388 C CA . SER A 1 183 ? -7.570 4.190 40.245 1.00 67.28 183 SER A CA 1
ATOM 1389 C C . SER A 1 183 ? -7.711 3.951 38.738 1.00 70.70 183 SER A C 1
ATOM 1390 O O . SER A 1 183 ? -7.931 4.940 38.006 1.00 61.84 183 SER A O 1
ATOM 1393 N N . LYS A 1 184 ? -7.632 2.692 38.296 1.00 74.07 184 LYS A N 1
ATOM 1394 C CA . LYS A 1 184 ? -7.652 2.326 36.849 1.00 79.72 184 LYS A CA 1
ATOM 1395 C C . LYS A 1 184 ? -9.041 2.605 36.259 1.00 78.09 184 LYS A C 1
ATOM 1396 O O . LYS A 1 184 ? -9.113 2.894 35.050 1.00 75.76 184 LYS A O 1
ATOM 1402 N N . ALA A 1 185 ? -10.093 2.532 37.079 1.00 77.07 185 ALA A N 1
ATOM 1403 C CA . ALA A 1 185 ? -11.490 2.855 36.699 1.00 75.81 185 ALA A CA 1
ATOM 1404 C C . ALA A 1 185 ? -11.560 4.335 36.323 1.00 72.63 185 ALA A C 1
ATOM 1405 O O . ALA A 1 185 ? -12.062 4.644 35.218 1.00 65.20 185 ALA A O 1
ATOM 1407 N N . MET A 1 186 ? -11.058 5.191 37.222 1.00 68.40 186 MET A N 1
ATOM 1408 C CA . MET A 1 186 ? -10.971 6.662 37.042 1.00 68.67 186 MET A CA 1
ATOM 1409 C C . MET A 1 186 ? -10.178 6.966 35.768 1.00 67.62 186 MET A C 1
ATOM 1410 O O . MET A 1 186 ? -10.589 7.882 35.035 1.00 70.42 186 MET A O 1
ATOM 1415 N N . GLN A 1 187 ? -9.117 6.195 35.499 1.00 63.65 187 GLN A N 1
ATOM 1416 C CA . GLN A 1 187 ? -8.223 6.376 34.318 1.00 65.96 187 GLN A CA 1
ATOM 1417 C C . GLN A 1 187 ? -8.976 6.023 33.025 1.00 67.38 187 GLN A C 1
ATOM 1418 O O . GLN A 1 187 ? -8.886 6.800 32.043 1.00 69.21 187 GLN A O 1
ATOM 1424 N N . ASP A 1 188 ? -9.700 4.905 33.022 1.00 73.80 188 ASP A N 1
ATOM 1425 C CA . ASP A 1 188 ? -10.533 4.457 31.876 1.00 70.48 188 ASP A CA 1
ATOM 1426 C C . ASP A 1 188 ? -11.649 5.468 31.626 1.00 68.17 188 ASP A C 1
ATOM 1427 O O . ASP A 1 188 ? -11.986 5.691 30.444 1.00 72.07 188 ASP A O 1
ATOM 1432 N N . ARG A 1 189 ? -12.213 6.027 32.701 1.00 6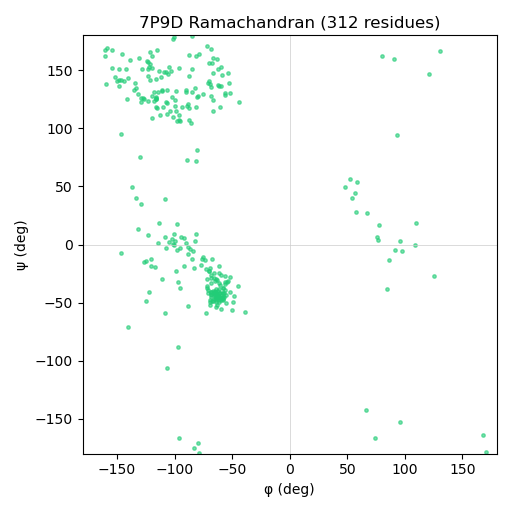6.25 189 ARG A N 1
ATOM 1433 C CA . ARG A 1 189 ? -13.299 7.041 32.622 1.00 72.21 189 ARG A CA 1
ATOM 1434 C C . ARG A 1 189 ? -12.746 8.307 31.953 1.00 73.08 189 ARG A C 1
ATOM 1435 O O . ARG A 1 189 ? -13.401 8.825 31.023 1.00 73.62 189 ARG A O 1
ATOM 1443 N N . VAL A 1 190 ? -11.551 8.739 32.370 1.00 66.88 190 VAL A N 1
ATOM 1444 C CA . VAL A 1 190 ? -10.872 9.979 31.891 1.00 60.88 190 VAL A CA 1
ATOM 1445 C C . VAL A 1 190 ? -10.431 9.787 30.428 1.00 61.84 190 VAL A C 1
ATOM 1446 O O . VAL A 1 190 ? -10.724 10.665 29.578 1.00 53.55 190 VAL A O 1
ATOM 1450 N N . LEU A 1 191 ? -9.713 8.698 30.146 1.00 66.53 191 LEU A N 1
ATOM 1451 C CA . LEU A 1 191 ? -9.104 8.446 28.815 1.00 70.67 191 LEU A CA 1
ATOM 1452 C C . LEU A 1 191 ? -10.212 8.135 27.800 1.00 77.08 191 LEU A C 1
ATOM 1453 O O . LEU A 1 191 ? -9.967 8.337 26.603 1.00 77.81 191 LEU A O 1
ATOM 1458 N N . ALA A 1 192 ? -11.385 7.688 28.265 1.00 77.29 192 ALA A N 1
ATOM 1459 C CA . ALA A 1 192 ? -12.605 7.528 27.440 1.00 81.64 192 ALA A CA 1
ATOM 1460 C C . ALA A 1 192 ? -13.187 8.906 27.123 1.00 79.87 192 ALA A C 1
ATOM 1461 O O . ALA A 1 192 ? -13.307 9.235 25.938 1.00 88.26 192 ALA A O 1
ATOM 1463 N N . ASN A 1 193 ? -13.523 9.674 28.160 1.00 72.56 193 ASN A N 1
ATOM 1464 C CA . ASN A 1 193 ? -14.304 10.930 28.053 1.00 63.02 193 ASN A CA 1
ATOM 1465 C C . ASN A 1 193 ? -13.774 11.762 26.887 1.00 63.81 193 ASN A C 1
ATOM 1466 O O . ASN A 1 193 ? -12.590 12.095 26.840 1.00 60.19 193 ASN A O 1
ATOM 1471 N N . PRO A 1 194 ? -14.636 12.117 25.902 1.00 68.77 194 PRO A N 1
ATOM 1472 C CA . PRO A 1 194 ? -14.180 12.807 24.695 1.00 63.80 194 PRO A CA 1
ATOM 1473 C C . PRO A 1 194 ? -13.869 14.288 24.950 1.00 56.35 194 PRO A C 1
ATOM 1474 O O . PRO A 1 194 ? -13.302 14.921 24.083 1.00 58.46 194 PRO A O 1
ATOM 1478 N N . ARG A 1 195 ? -14.250 14.791 26.126 1.00 51.90 195 ARG A N 1
ATOM 1479 C CA . ARG A 1 195 ? -14.129 16.221 26.520 1.00 56.71 195 ARG A CA 1
ATOM 1480 C C . ARG A 1 195 ? -12.928 16.435 27.465 1.00 48.44 195 ARG A C 1
ATOM 1481 O O . ARG A 1 195 ? -12.782 17.561 27.959 1.00 45.30 195 ARG A O 1
ATOM 1489 N N . ILE A 1 196 ? -12.131 15.394 27.727 1.00 48.06 196 ILE A N 1
ATOM 1490 C CA . ILE A 1 196 ? -10.864 15.465 28.516 1.00 44.45 196 ILE A CA 1
ATOM 1491 C C . ILE A 1 196 ? -9.675 15.094 27.620 1.00 46.77 196 ILE A C 1
ATOM 1492 O O . ILE A 1 196 ? -9.710 14.006 27.020 1.00 47.94 196 ILE A O 1
ATOM 1497 N N . THR A 1 197 ? -8.659 15.965 27.582 1.00 43.85 197 THR A N 1
ATOM 1498 C CA . THR A 1 197 ? -7.266 15.692 27.135 1.00 42.81 197 THR A CA 1
ATOM 1499 C C . THR A 1 197 ? -6.338 15.649 28.357 1.00 39.83 197 THR A C 1
ATOM 1500 O O . THR A 1 197 ? -6.297 16.646 29.092 1.00 41.35 197 THR A O 1
ATOM 1504 N N . VAL A 1 198 ? -5.643 14.532 28.573 1.00 38.77 198 VAL A N 1
ATOM 1505 C CA . VAL A 1 198 ? -4.606 14.381 29.625 1.00 42.27 198 VAL A CA 1
ATOM 1506 C C . VAL A 1 198 ? -3.242 14.804 29.033 1.00 47.19 198 VAL A C 1
ATOM 1507 O O . VAL A 1 198 ? -2.775 14.203 28.039 1.00 45.17 198 VAL A O 1
ATOM 1511 N N . HIS A 1 199 ? -2.619 15.821 29.618 1.00 41.23 199 HIS A N 1
ATOM 1512 C CA . HIS A 1 199 ? -1.224 16.225 29.312 1.00 39.19 199 HIS A CA 1
ATOM 1513 C C . HIS A 1 199 ? -0.302 15.580 30.348 1.00 40.09 199 HIS A C 1
ATOM 1514 O O . HIS A 1 199 ? -0.309 16.028 31.507 1.00 38.19 199 HIS A O 1
ATOM 1521 N N . PHE A 1 200 ? 0.461 14.560 29.970 1.00 40.66 200 PHE A N 1
ATOM 1522 C CA . PHE A 1 200 ? 1.502 13.979 30.854 1.00 43.60 200 PHE A CA 1
ATOM 1523 C C . PHE A 1 200 ? 2.786 14.835 30.780 1.00 39.59 200 PHE A C 1
ATOM 1524 O O . PHE A 1 200 ? 2.933 15.681 29.874 1.00 37.86 200 PHE A O 1
ATOM 1532 N N . ASN A 1 201 ? 3.665 14.662 31.763 1.00 40.31 201 ASN A N 1
ATOM 1533 C CA . ASN A 1 201 ? 4.994 15.328 31.851 1.00 37.98 201 ASN A CA 1
ATOM 1534 C C . ASN A 1 201 ? 4.833 16.817 31.599 1.00 39.32 201 ASN A C 1
ATOM 1535 O O . ASN A 1 201 ? 5.566 17.350 30.753 1.00 36.27 201 ASN A O 1
ATOM 1540 N N . THR A 1 202 ? 3.887 17.441 32.299 1.00 36.52 202 THR A N 1
ATOM 1541 C CA . THR A 1 202 ? 3.456 18.839 32.085 1.00 35.34 202 THR A CA 1
ATOM 1542 C C . THR A 1 202 ? 3.546 19.584 33.415 1.00 39.19 202 THR A C 1
ATOM 1543 O O . THR A 1 202 ? 2.984 19.113 34.413 1.00 38.20 202 THR A O 1
ATOM 1547 N N . GLY A 1 203 ? 4.277 20.692 33.416 1.00 35.42 203 GLY A N 1
ATOM 1548 C CA . GLY A 1 203 ? 4.338 21.612 34.553 1.00 34.24 203 GLY A CA 1
ATOM 1549 C C . GLY A 1 203 ? 3.882 22.979 34.108 1.00 33.68 203 GLY A C 1
ATOM 1550 O O . GLY A 1 203 ? 3.807 23.256 32.887 1.00 32.05 203 GLY A O 1
ATOM 1551 N N . ILE A 1 204 ? 3.608 23.832 35.075 1.00 30.71 204 ILE A N 1
ATOM 1552 C CA . ILE A 1 204 ? 3.015 25.155 34.816 1.00 33.41 204 ILE A CA 1
ATOM 1553 C C . ILE A 1 204 ? 4.033 26.185 35.253 1.00 35.80 204 ILE A C 1
ATOM 1554 O O . ILE A 1 204 ? 4.421 26.134 36.405 1.00 29.19 204 ILE A O 1
ATOM 1559 N N . GLU A 1 205 ? 4.395 27.090 34.349 1.00 35.46 205 GLU A N 1
ATOM 1560 C CA . GLU A 1 205 ? 5.317 28.195 34.643 1.00 37.28 205 GLU A CA 1
ATOM 1561 C C . GLU A 1 205 ? 4.530 29.406 35.162 1.00 39.05 205 GLU A C 1
ATOM 1562 O O . GLU A 1 205 ? 4.945 29.988 36.173 1.00 36.44 205 GLU A O 1
ATOM 1568 N N . ASP A 1 206 ? 3.511 29.851 34.424 1.00 36.02 206 ASP A N 1
ATOM 1569 C CA . ASP A 1 206 ? 2.681 31.014 34.826 1.00 35.98 206 ASP A CA 1
ATOM 1570 C C . ASP A 1 206 ? 1.317 30.978 34.124 1.00 34.12 206 ASP A C 1
ATOM 1571 O O . ASP A 1 206 ? 1.077 30.154 33.248 1.00 35.28 206 ASP A O 1
ATOM 1576 N N . ALA A 1 207 ? 0.431 31.836 34.579 1.00 38.21 207 ALA A N 1
ATOM 1577 C CA . ALA A 1 207 ? -0.888 32.123 33.982 1.00 41.10 207 ALA A CA 1
ATOM 1578 C C . ALA A 1 207 ? -0.741 33.461 33.262 1.00 41.14 207 ALA A C 1
ATOM 1579 O O . ALA A 1 207 ? 0.028 34.287 33.780 1.00 40.01 207 ALA A O 1
ATOM 1581 N N . PHE A 1 208 ? -1.481 33.677 32.172 1.00 38.77 208 PHE A N 1
ATOM 1582 C CA . PHE A 1 208 ? -1.632 35.005 31.512 1.00 40.28 208 PHE A CA 1
ATOM 1583 C C . PHE A 1 208 ? -3.114 35.310 31.250 1.00 43.19 208 PHE A C 1
ATOM 1584 O O . PHE A 1 208 ? -3.945 34.373 31.259 1.00 41.65 208 PHE A O 1
ATOM 1592 N N . GLY A 1 209 ? -3.421 36.594 31.040 1.00 43.98 209 GLY A N 1
ATOM 1593 C CA . GLY A 1 209 ? -4.733 37.092 30.591 1.00 44.27 209 GLY A CA 1
ATOM 1594 C C . GLY A 1 209 ? -4.812 38.598 30.749 1.00 47.62 209 GLY A C 1
ATOM 1595 O O . GLY A 1 209 ? -3.749 39.218 30.935 1.00 48.52 209 GLY A O 1
ATOM 1596 N N . GLY A 1 210 ? -6.028 39.155 30.703 1.00 47.33 210 GLY A N 1
ATOM 1597 C CA . GLY A 1 210 ? -6.328 40.586 30.921 1.00 46.60 210 GLY A CA 1
ATOM 1598 C C . GLY A 1 210 ? -6.986 40.815 32.270 1.00 47.30 210 GLY A C 1
ATOM 1599 O O . GLY A 1 210 ? -6.293 40.714 33.286 1.00 48.48 210 GLY A O 1
ATOM 1600 N N . GLU A 1 211 ? -8.284 41.098 32.293 1.00 48.75 211 GLU A N 1
ATOM 1601 C CA . GLU A 1 211 ? -9.067 41.220 33.551 1.00 56.58 211 GLU A CA 1
ATOM 1602 C C . GLU A 1 211 ? -9.367 39.808 34.089 1.00 52.42 211 GLU A C 1
ATOM 1603 O O . GLU A 1 211 ? -9.733 39.697 35.268 1.00 53.31 211 GLU A O 1
ATOM 1609 N N . VAL A 1 212 ? -9.243 38.782 33.238 1.00 47.33 212 VAL A N 1
ATOM 1610 C CA . VAL A 1 212 ? -9.465 37.343 33.577 1.00 48.48 212 VAL A CA 1
ATOM 1611 C C . VAL A 1 212 ? -8.492 36.455 32.783 1.00 46.01 212 VAL A C 1
ATOM 1612 O O . VAL A 1 212 ? -7.913 36.916 31.755 1.00 45.67 212 VAL A O 1
ATOM 1616 N N . LEU A 1 213 ? -8.365 35.207 33.251 1.00 44.01 213 LEU A N 1
ATOM 1617 C CA . LEU A 1 213 ? -7.428 34.168 32.762 1.00 42.93 213 LEU A CA 1
ATOM 1618 C C . LEU A 1 213 ? -7.709 33.897 31.283 1.00 42.82 213 LEU A C 1
ATOM 1619 O O . LEU A 1 213 ? -8.895 33.760 30.961 1.00 42.04 213 LEU A O 1
ATOM 1624 N N . GLN A 1 214 ? -6.660 33.790 30.449 1.00 35.73 214 GLN A N 1
ATOM 1625 C CA . GLN A 1 214 ? -6.761 33.444 29.002 1.00 37.57 214 GLN A CA 1
ATOM 1626 C C . GLN A 1 214 ? -5.853 32.262 28.699 1.00 37.00 214 GLN A C 1
ATOM 1627 O O . GLN A 1 214 ? -6.025 31.609 27.640 1.00 41.33 214 GLN A O 1
ATOM 1633 N N . GLY A 1 215 ? -4.932 31.929 29.607 1.00 38.99 215 GLY A N 1
ATOM 1634 C CA . GLY A 1 215 ? -4.116 30.736 29.379 1.00 33.51 215 GLY A CA 1
ATOM 1635 C C . GLY A 1 215 ? -2.963 30.563 30.335 1.00 36.97 215 GLY A C 1
ATOM 1636 O O . GLY A 1 215 ? -2.791 31.381 31.278 1.00 38.36 215 GLY A O 1
ATOM 1637 N N . LEU A 1 216 ? -2.229 29.487 30.067 1.00 37.96 216 LEU A N 1
ATOM 1638 C CA . LEU A 1 216 ? -1.092 28.976 30.854 1.00 37.82 216 LEU A CA 1
ATOM 1639 C C . LEU A 1 216 ? 0.167 28.928 29.983 1.00 38.63 216 LEU A C 1
ATOM 1640 O O . LEU A 1 216 ? 0.102 28.544 28.786 1.00 36.95 216 LEU A O 1
ATOM 1645 N N . ARG A 1 217 ? 1.289 29.267 30.611 1.00 39.35 217 ARG A N 1
ATOM 1646 C CA . ARG A 1 217 ? 2.645 28.980 30.093 1.00 38.14 217 ARG A CA 1
ATOM 1647 C C . ARG A 1 217 ? 3.054 27.649 30.723 1.00 35.00 217 ARG A C 1
ATOM 1648 O O . ARG A 1 217 ? 3.146 27.568 31.969 1.00 37.66 217 ARG A O 1
ATOM 1656 N N . LEU A 1 218 ? 3.285 26.636 29.890 1.00 33.96 218 LEU A N 1
ATOM 1657 C CA . LEU A 1 218 ? 3.600 25.241 30.289 1.00 34.58 218 LEU A CA 1
ATOM 1658 C C . LEU A 1 218 ? 5.017 24.893 29.833 1.00 34.38 218 LEU A C 1
ATOM 1659 O O . LEU A 1 218 ? 5.582 25.616 28.992 1.00 36.00 218 LEU A O 1
ATOM 1664 N N . PHE A 1 219 ? 5.517 23.782 30.351 1.00 33.10 219 PHE A N 1
ATOM 1665 C CA . PHE A 1 219 ? 6.816 23.170 30.019 1.00 32.40 219 PHE A CA 1
ATOM 1666 C C . PHE A 1 219 ? 6.673 21.672 30.254 1.00 36.92 219 PHE A C 1
ATOM 1667 O O . PHE A 1 219 ? 5.958 21.225 31.207 1.00 34.68 219 PHE A O 1
ATOM 1675 N N . ASP A 1 220 ? 7.339 20.912 29.392 1.00 34.40 220 ASP A N 1
ATOM 1676 C CA . ASP A 1 220 ? 7.607 19.466 29.568 1.00 36.32 220 ASP A CA 1
ATOM 1677 C C . ASP A 1 220 ? 8.595 19.303 30.731 1.00 34.64 220 ASP A C 1
ATOM 1678 O O . ASP A 1 220 ? 9.650 19.954 30.714 1.00 34.09 220 ASP A O 1
ATOM 1683 N N . THR A 1 221 ? 8.256 18.460 31.700 1.00 35.32 221 THR A N 1
ATOM 1684 C CA . THR A 1 221 ? 9.025 18.245 32.938 1.00 36.62 221 THR A CA 1
ATOM 1685 C C . THR A 1 221 ? 10.265 17.390 32.640 1.00 36.16 221 THR A C 1
ATOM 1686 O O . THR A 1 221 ? 11.114 17.335 33.513 1.00 38.44 221 THR A O 1
ATOM 1690 N N . ARG A 1 222 ? 10.378 16.760 31.462 1.00 37.43 222 ARG A N 1
ATOM 1691 C CA . ARG A 1 222 ? 11.554 15.916 31.102 1.00 41.66 222 ARG A CA 1
ATOM 1692 C C . ARG A 1 222 ? 12.587 16.719 30.302 1.00 38.34 222 ARG A C 1
ATOM 1693 O O . ARG A 1 222 ? 13.781 16.493 30.535 1.00 41.46 222 ARG A O 1
ATOM 1701 N N . THR A 1 223 ? 12.150 17.620 29.414 1.00 35.79 223 THR A N 1
ATOM 1702 C CA . THR A 1 223 ? 13.026 18.359 28.468 1.00 35.85 223 THR A CA 1
ATOM 1703 C C . THR A 1 223 ? 13.007 19.885 28.708 1.00 36.16 223 THR A C 1
ATOM 1704 O O . THR A 1 223 ? 13.873 20.566 28.130 1.00 34.01 223 THR A O 1
ATOM 1708 N N . GLY A 1 224 ? 11.995 20.423 29.399 1.00 29.97 224 GLY A N 1
ATOM 1709 C CA . GLY A 1 224 ? 11.794 21.870 29.600 1.00 31.49 224 GLY A CA 1
ATOM 1710 C C . GLY A 1 224 ? 11.238 22.566 28.379 1.00 29.96 224 GLY A C 1
ATOM 1711 O O . GLY A 1 224 ? 11.118 23.795 28.409 1.00 32.75 224 GLY A O 1
ATOM 1712 N N . GLU A 1 225 ? 10.916 21.830 27.321 1.00 34.80 225 GLU A N 1
ATOM 1713 C CA . GLU A 1 225 ? 10.302 22.438 26.113 1.00 37.29 225 GLU A CA 1
ATOM 1714 C C . GLU A 1 225 ? 9.025 23.185 26.517 1.00 35.39 225 GLU A C 1
ATOM 1715 O O . GLU A 1 225 ? 8.206 22.603 27.281 1.00 33.97 225 GLU A O 1
ATOM 1721 N N . LYS A 1 226 ? 8.882 24.434 26.077 1.00 30.33 226 LYS A N 1
ATOM 1722 C CA . LYS A 1 226 ? 7.777 25.311 26.518 1.00 33.05 226 LYS A CA 1
ATOM 1723 C C . LYS A 1 226 ? 6.643 25.256 25.485 1.00 37.53 226 LYS A C 1
ATOM 1724 O O . LYS A 1 226 ? 6.931 25.066 24.264 1.00 36.00 226 LYS A O 1
ATOM 1730 N N . ARG A 1 227 ? 5.414 25.471 25.939 1.00 34.95 227 ARG A N 1
ATOM 1731 C CA . ARG A 1 227 ? 4.249 25.716 25.054 1.00 38.10 227 ARG A CA 1
ATOM 1732 C C . ARG A 1 227 ? 3.226 26.514 25.855 1.00 39.03 227 ARG A C 1
ATOM 1733 O O . ARG A 1 227 ? 3.374 26.619 27.092 1.00 37.32 227 ARG A O 1
ATOM 1741 N N . SER A 1 228 ? 2.238 27.047 25.152 1.00 39.35 228 SER A N 1
ATOM 1742 C CA . SER A 1 228 ? 1.090 27.803 25.700 1.00 44.16 228 SER A CA 1
ATOM 1743 C C . SER A 1 228 ? -0.193 26.978 25.566 1.00 45.15 228 SER A C 1
ATOM 1744 O O . SER A 1 228 ? -0.295 26.184 24.624 1.00 45.11 228 SER A O 1
ATOM 1747 N N . LEU A 1 229 ? -1.118 27.143 26.503 1.00 42.60 229 LEU A N 1
ATOM 1748 C CA . LEU A 1 229 ? -2.446 26.490 26.456 1.00 43.73 229 LEU A CA 1
ATOM 1749 C C . LEU A 1 229 ? -3.482 27.586 26.674 1.00 43.68 229 LEU A C 1
ATOM 1750 O O . LEU A 1 229 ? -3.371 28.303 27.699 1.00 42.50 229 LEU A O 1
ATOM 1755 N N . ASP A 1 230 ? -4.414 27.754 25.737 1.00 43.34 230 ASP A N 1
ATOM 1756 C CA . ASP A 1 230 ? -5.541 28.716 25.889 1.00 44.49 230 ASP A CA 1
ATOM 1757 C C . ASP A 1 230 ? -6.624 28.052 26.752 1.00 41.42 230 ASP A C 1
ATOM 1758 O O . ASP A 1 230 ? -7.101 26.972 26.393 1.00 39.63 230 ASP A O 1
ATOM 1763 N N . VAL A 1 231 ? -6.918 28.639 27.912 1.00 42.25 231 VAL A N 1
ATOM 1764 C CA . VAL A 1 231 ? -8.008 28.199 28.843 1.00 41.18 231 VAL A CA 1
ATOM 1765 C C . VAL A 1 231 ? -8.541 29.451 29.537 1.00 40.76 231 VAL A C 1
ATOM 1766 O O . VAL A 1 231 ? -7.760 30.416 29.671 1.00 38.38 231 VAL A O 1
ATOM 1770 N N . GLN A 1 232 ? -9.818 29.447 29.930 1.00 37.04 232 GLN A N 1
ATOM 1771 C CA . GLN A 1 232 ? -10.446 30.575 30.653 1.00 36.96 232 GLN A CA 1
ATOM 1772 C C . GLN A 1 232 ? -10.645 30.152 32.112 1.00 34.17 232 GLN A C 1
ATOM 1773 O O . GLN A 1 232 ? -11.084 30.985 32.947 1.00 41.03 232 GLN A O 1
ATOM 1779 N N . GLY A 1 233 ? -10.307 28.918 32.446 1.00 33.64 233 GLY A N 1
ATOM 1780 C CA . GLY A 1 233 ? -10.354 28.475 33.850 1.00 34.88 233 GLY A CA 1
ATOM 1781 C C . GLY A 1 233 ? -9.206 27.556 34.175 1.00 33.07 233 GLY A C 1
ATOM 1782 O O . GLY A 1 233 ? -8.726 26.837 33.264 1.00 38.69 233 GLY A O 1
ATOM 1783 N N . MET A 1 234 ? -8.776 27.562 35.433 1.00 32.39 234 MET A N 1
ATOM 1784 C CA . MET A 1 234 ? -7.818 26.557 35.958 1.00 30.59 234 MET A CA 1
ATOM 1785 C C . MET A 1 234 ? -8.228 26.191 37.382 1.00 32.72 234 MET A C 1
ATOM 1786 O O . MET A 1 234 ? -8.382 27.113 38.228 1.00 32.44 234 MET A O 1
ATOM 1791 N N . PHE A 1 235 ? -8.418 24.895 37.616 1.00 32.55 235 PHE A N 1
ATOM 1792 C CA . PHE A 1 235 ? -8.801 24.321 38.919 1.00 34.00 235 PHE A CA 1
ATOM 1793 C C . PHE A 1 235 ? -7.611 23.533 39.450 1.00 32.89 235 PHE A C 1
ATOM 1794 O O . PHE A 1 235 ? -7.057 22.720 38.739 1.00 36.52 235 PHE A O 1
ATOM 1802 N N . TYR A 1 236 ? -7.300 23.749 40.715 1.00 35.08 236 TYR A N 1
ATOM 1803 C CA . TYR A 1 236 ? -6.246 23.035 41.472 1.00 36.30 236 TYR A CA 1
ATOM 1804 C C . TYR A 1 236 ? -6.869 21.765 42.075 1.00 38.37 236 TYR A C 1
ATOM 1805 O O . TYR A 1 236 ? -7.672 21.870 43.019 1.00 40.53 236 TYR A O 1
ATOM 1814 N N . GLY A 1 237 ? -6.518 20.603 41.515 1.00 37.56 237 GLY A N 1
ATOM 1815 C CA . GLY A 1 237 ? -6.752 19.267 42.094 1.00 40.01 237 GLY A CA 1
ATOM 1816 C C . GLY A 1 237 ? -5.442 18.663 42.573 1.00 44.68 237 GLY A C 1
ATOM 1817 O O . GLY A 1 237 ? -5.205 17.460 42.356 1.00 46.79 237 GLY A O 1
ATOM 1818 N N . ILE A 1 238 ? -4.583 19.486 43.165 1.00 37.28 238 ILE A N 1
ATOM 1819 C CA . ILE A 1 238 ? -3.210 19.071 43.546 1.00 42.19 238 ILE A CA 1
ATOM 1820 C C . ILE A 1 238 ? -3.299 18.258 44.843 1.00 41.86 238 ILE A C 1
ATOM 1821 O O . ILE A 1 238 ? -4.358 18.268 45.479 1.00 42.72 238 ILE A O 1
ATOM 1826 N N . GLY A 1 239 ? -2.241 17.526 45.172 1.00 40.76 239 GLY A N 1
ATOM 1827 C CA . GLY A 1 239 ? -2.216 16.652 46.355 1.00 43.48 239 GLY A CA 1
ATOM 1828 C C . GLY A 1 239 ? -2.141 17.461 47.648 1.00 43.23 239 GLY A C 1
ATOM 1829 O O . GLY A 1 239 ? -1.973 18.683 47.600 1.00 42.40 239 GLY A O 1
ATOM 1830 N N . HIS A 1 240 ? -2.303 16.775 48.764 1.00 45.08 240 HIS A N 1
ATOM 1831 C CA . HIS A 1 240 ? -2.222 17.294 50.148 1.00 41.69 240 HIS A CA 1
ATOM 1832 C C . HIS A 1 240 ? -0.749 17.388 50.548 1.00 42.40 240 HIS A C 1
ATOM 1833 O O . HIS A 1 240 ? -0.049 16.369 50.414 1.00 46.22 240 HIS A O 1
ATOM 1840 N N . THR A 1 241 ? -0.265 18.544 51.017 1.00 39.33 241 THR A N 1
ATOM 1841 C CA . THR A 1 241 ? 1.099 18.659 51.595 1.00 38.67 241 THR A CA 1
ATOM 1842 C C . THR A 1 241 ? 0.985 19.021 53.072 1.00 35.95 241 THR A C 1
ATOM 1843 O O . THR A 1 241 ? 0.504 20.088 53.389 1.00 36.94 241 THR A O 1
ATOM 1847 N N . PRO A 1 242 ? 1.456 18.184 54.019 1.00 37.03 242 PRO A N 1
ATOM 1848 C CA . PRO A 1 242 ? 1.399 18.541 55.432 1.00 34.59 242 PRO A CA 1
ATOM 1849 C C . PRO A 1 242 ? 2.377 19.696 55.687 1.00 37.45 242 PRO A C 1
ATOM 1850 O O . PRO A 1 242 ? 3.473 19.683 55.165 1.00 33.95 242 PRO A O 1
ATOM 1854 N N . ASN A 1 243 ? 1.951 20.673 56.480 1.00 32.07 243 ASN A N 1
ATOM 1855 C CA . ASN A 1 243 ? 2.784 21.844 56.836 1.00 34.25 243 ASN A CA 1
ATOM 1856 C C . ASN A 1 243 ? 3.605 21.536 58.100 1.00 31.73 243 ASN A C 1
ATOM 1857 O O . ASN A 1 243 ? 3.282 22.070 59.184 1.00 30.70 243 ASN A O 1
ATOM 1862 N N . SER A 1 244 ? 4.624 20.694 57.958 1.00 31.85 244 SER A N 1
ATOM 1863 C CA . SER A 1 244 ? 5.474 20.202 59.070 1.00 32.36 244 SER A CA 1
ATOM 1864 C C . SER A 1 244 ? 6.810 20.952 59.153 1.00 32.87 244 SER A C 1
ATOM 1865 O O . SER A 1 244 ? 7.653 20.525 59.949 1.00 29.90 244 SER A O 1
ATOM 1868 N N . LYS A 1 245 ? 7.028 22.033 58.421 1.00 32.73 245 LYS A N 1
ATOM 1869 C CA . LYS A 1 245 ? 8.392 22.638 58.417 1.00 39.36 245 LYS A CA 1
ATOM 1870 C C . LYS A 1 245 ? 8.802 23.093 59.822 1.00 35.33 245 LYS A C 1
ATOM 1871 O O . LYS A 1 245 ? 9.967 22.971 60.131 1.00 36.27 245 LYS A O 1
ATOM 1877 N N . LEU A 1 246 ? 7.905 23.588 60.669 1.00 33.23 246 LEU A N 1
ATOM 1878 C CA . LEU A 1 246 ? 8.335 24.025 62.031 1.00 33.13 246 LEU A CA 1
ATOM 1879 C C . LEU A 1 246 ? 9.067 22.912 62.784 1.00 33.01 246 LEU A C 1
ATOM 1880 O O . LEU A 1 246 ? 9.860 23.224 63.719 1.00 34.24 246 LEU A O 1
ATOM 1885 N N . VAL A 1 247 ? 8.712 21.652 62.546 1.00 35.25 247 VAL A N 1
ATOM 1886 C CA . VAL A 1 247 ? 9.200 20.538 63.409 1.00 33.19 247 VAL A CA 1
ATOM 1887 C C . VAL A 1 247 ? 10.117 19.618 62.601 1.00 33.59 247 VAL A C 1
ATOM 1888 O O . VAL A 1 247 ? 10.548 18.598 63.154 1.00 31.65 247 VAL A O 1
ATOM 1892 N N . ALA A 1 248 ? 10.359 19.931 61.321 1.00 35.36 248 ALA A N 1
ATOM 1893 C CA . ALA A 1 248 ? 11.246 19.130 60.453 1.00 37.65 248 ALA A CA 1
ATOM 1894 C C . ALA A 1 248 ? 12.621 19.036 61.127 1.00 38.87 248 ALA A C 1
ATOM 1895 O O . ALA A 1 248 ? 13.146 20.067 61.596 1.00 36.60 248 ALA A O 1
ATOM 1897 N N . GLY A 1 249 ? 13.150 17.825 61.267 1.00 36.49 249 GLY A N 1
ATOM 1898 C CA . GLY A 1 249 ? 14.445 17.609 61.916 1.00 36.04 249 GLY A CA 1
ATOM 1899 C C . GLY A 1 249 ? 14.296 17.474 63.411 1.00 42.05 249 GLY A C 1
ATOM 1900 O O . GLY A 1 249 ? 15.227 16.973 63.969 1.00 46.50 249 GLY A O 1
ATOM 1901 N N . GLN A 1 250 ? 13.147 17.811 64.032 1.00 39.69 250 GLN A N 1
ATOM 1902 C CA . GLN A 1 250 ? 12.992 17.732 65.522 1.00 37.90 250 GLN A CA 1
ATOM 1903 C C . GLN A 1 250 ? 12.022 16.628 65.969 1.00 38.89 250 GLN A C 1
ATOM 1904 O O . GLN A 1 250 ? 12.165 16.142 67.110 1.00 42.28 250 GLN A O 1
ATOM 1910 N N . VAL A 1 251 ? 11.020 16.295 65.164 1.00 37.84 251 VAL A N 1
ATOM 1911 C CA . VAL A 1 251 ? 10.168 15.102 65.417 1.00 33.98 251 VAL A CA 1
ATOM 1912 C C . VAL A 1 251 ? 10.243 14.222 64.173 1.00 33.91 251 VAL A C 1
ATOM 1913 O O . VAL A 1 251 ? 10.526 14.750 63.052 1.00 37.64 251 VAL A O 1
ATOM 1917 N N . GLU A 1 252 ? 9.962 12.934 64.358 1.00 32.82 252 GLU A N 1
ATOM 1918 C CA . GLU A 1 252 ? 9.968 11.957 63.254 1.00 35.91 252 GLU A CA 1
ATOM 1919 C C . GLU A 1 252 ? 8.830 12.298 62.288 1.00 37.14 252 GLU A C 1
ATOM 1920 O O . GLU A 1 252 ? 7.682 12.425 62.772 1.00 33.80 252 GLU A O 1
ATOM 1926 N N . LEU A 1 253 ? 9.178 12.482 61.001 1.00 34.13 253 LEU A N 1
ATOM 1927 C CA . LEU A 1 253 ? 8.284 12.669 59.835 1.00 33.71 253 LEU A CA 1
ATOM 1928 C C . LEU A 1 253 ? 8.393 11.472 58.885 1.00 36.79 253 LEU A C 1
ATOM 1929 O O . LEU A 1 253 ? 9.487 10.897 58.786 1.00 40.26 253 LEU A O 1
ATOM 1934 N N . ASP A 1 254 ? 7.315 11.137 58.171 1.00 33.92 254 ASP A N 1
ATOM 1935 C CA . ASP A 1 254 ? 7.374 10.154 57.055 1.00 39.48 254 ASP A CA 1
ATOM 1936 C C . ASP A 1 254 ? 7.937 10.828 55.790 1.00 40.45 254 ASP A C 1
ATOM 1937 O O . ASP A 1 254 ? 8.197 12.040 55.812 1.00 37.89 254 ASP A O 1
ATOM 1942 N N . GLU A 1 255 ? 8.043 10.087 54.687 1.00 45.48 255 GLU A N 1
ATOM 1943 C CA . GLU A 1 255 ? 8.709 10.552 53.443 1.00 48.99 255 GLU A CA 1
ATOM 1944 C C . GLU A 1 255 ? 7.964 11.735 52.865 1.00 44.78 255 GLU A C 1
ATOM 1945 O O . GLU A 1 255 ? 8.603 12.543 52.194 1.00 47.72 255 GLU A O 1
ATOM 1951 N N . ALA A 1 256 ? 6.650 11.816 53.068 1.00 44.27 256 ALA A N 1
ATOM 1952 C CA . ALA A 1 256 ? 5.835 12.908 52.488 1.00 39.91 256 ALA A CA 1
ATOM 1953 C C . ALA A 1 256 ? 5.805 14.129 53.433 1.00 34.43 256 ALA A C 1
ATOM 1954 O O . ALA A 1 256 ? 5.161 15.076 53.085 1.00 38.62 256 ALA A O 1
ATOM 1956 N N . GLY A 1 257 ? 6.424 14.075 54.615 1.00 34.71 257 GLY A N 1
ATOM 1957 C CA . GLY A 1 257 ? 6.423 15.192 55.587 1.00 36.26 257 GLY A CA 1
ATOM 1958 C C . GLY A 1 257 ? 5.358 15.125 56.675 1.00 34.78 257 GLY A C 1
ATOM 1959 O O . GLY A 1 257 ? 5.294 16.101 57.466 1.00 32.82 257 GLY A O 1
ATOM 1960 N N . TYR A 1 258 ? 4.543 14.058 56.734 1.00 33.00 258 TYR A N 1
ATOM 1961 C CA . TYR A 1 258 ? 3.516 13.853 57.794 1.00 32.41 258 TYR A CA 1
ATOM 1962 C C . TYR A 1 258 ? 4.235 13.541 59.106 1.00 32.11 258 TYR A C 1
ATOM 1963 O O . TYR A 1 258 ? 5.218 12.771 59.127 1.00 32.61 258 TYR A O 1
ATOM 1972 N N . VAL A 1 259 ? 3.756 14.106 60.200 1.00 28.92 259 VAL A N 1
ATOM 1973 C CA . VAL A 1 259 ? 4.285 13.758 61.546 1.00 29.25 259 VAL A CA 1
ATOM 1974 C C . VAL A 1 259 ? 3.862 12.320 61.843 1.00 33.13 259 VAL A C 1
ATOM 1975 O O . VAL A 1 259 ? 2.682 11.996 61.572 1.00 32.50 259 VAL A O 1
ATOM 1979 N N . LYS A 1 260 ? 4.779 1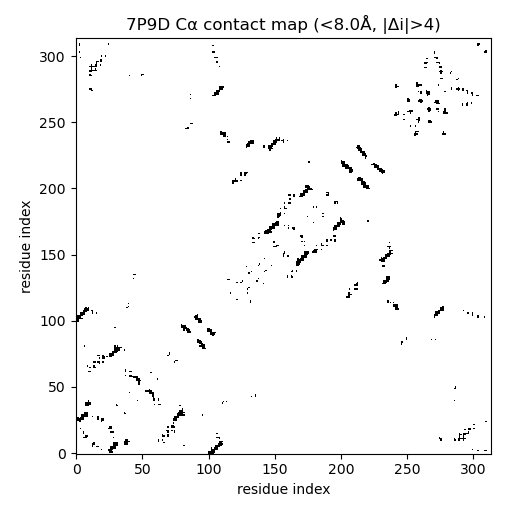1.491 62.364 1.00 29.97 260 LYS A N 1
ATOM 1980 C CA . LYS A 1 260 ? 4.474 10.108 62.806 1.00 34.82 260 LYS A CA 1
ATOM 1981 C C . LYS A 1 260 ? 3.940 10.175 64.239 1.00 32.62 260 LYS A C 1
ATOM 1982 O O . LYS A 1 260 ? 4.505 10.923 65.071 1.00 31.15 260 LYS A O 1
ATOM 1988 N N . VAL A 1 261 ? 2.823 9.504 64.484 1.00 34.49 261 VAL A N 1
ATOM 1989 C CA . VAL A 1 261 ? 2.152 9.550 65.811 1.00 36.81 261 VAL A CA 1
ATOM 1990 C C . VAL A 1 261 ? 1.899 8.123 66.277 1.00 41.00 261 VAL A C 1
ATOM 1991 O O . VAL A 1 261 ? 1.661 7.229 65.415 1.00 37.73 261 VAL A O 1
ATOM 1995 N N . ALA A 1 262 ? 1.887 7.971 67.601 1.00 38.91 262 ALA A N 1
ATOM 1996 C CA . ALA A 1 262 ? 1.475 6.762 68.333 1.00 41.30 262 ALA A CA 1
ATOM 1997 C C . ALA A 1 262 ? 0.333 7.163 69.268 1.00 36.93 262 ALA A C 1
ATOM 1998 O O . ALA A 1 262 ? 0.304 8.304 69.689 1.00 31.56 262 ALA A O 1
ATOM 2000 N N . HIS A 1 263 ? -0.556 6.233 69.602 1.00 40.88 263 HIS A N 1
ATOM 2001 C CA . HIS A 1 263 ? -1.637 6.412 70.613 1.00 44.04 263 HIS A CA 1
ATOM 2002 C C . HIS A 1 263 ? -2.466 7.652 70.275 1.00 37.48 263 HIS A C 1
ATOM 2003 O O . HIS A 1 263 ? -2.773 8.429 71.177 1.00 41.84 263 HIS A O 1
ATOM 2010 N N . GLY A 1 264 ? -2.742 7.854 68.993 1.00 40.32 264 GLY A N 1
ATOM 2011 C CA . GLY A 1 264 ? -3.618 8.930 68.496 1.00 40.61 264 GLY A CA 1
ATOM 2012 C C . GLY A 1 264 ? -2.920 10.274 68.296 1.00 37.58 264 GLY A C 1
ATOM 2013 O O . GLY A 1 264 ? -3.334 10.993 67.372 1.00 41.15 264 GLY A O 1
ATOM 2014 N N . ALA A 1 265 ? -1.989 10.688 69.161 1.00 30.88 265 ALA A N 1
ATOM 2015 C CA . ALA A 1 265 ? -1.413 12.050 69.046 1.00 33.27 265 ALA A CA 1
ATOM 2016 C C . ALA A 1 265 ? 0.061 12.152 69.459 1.00 29.97 265 ALA A C 1
ATOM 2017 O O . ALA A 1 265 ? 0.630 13.244 69.283 1.00 31.71 265 ALA A O 1
ATOM 2019 N N . ALA A 1 266 ? 0.674 11.116 70.010 1.00 29.76 266 ALA A N 1
ATOM 2020 C CA . ALA A 1 266 ? 2.033 11.273 70.604 1.00 34.50 266 ALA A CA 1
ATOM 2021 C C . ALA A 1 266 ? 3.076 11.265 69.474 1.00 35.37 266 ALA A C 1
ATOM 2022 O O . ALA A 1 266 ? 3.007 10.373 68.626 1.00 33.68 266 ALA A O 1
ATOM 2024 N N . THR A 1 267 ? 3.956 12.270 69.430 1.00 36.26 267 THR A N 1
ATOM 2025 C CA . THR A 1 267 ? 5.099 12.329 68.485 1.00 36.70 267 THR A CA 1
ATOM 2026 C C . THR A 1 267 ? 6.269 11.544 69.084 1.00 35.61 267 THR A C 1
ATOM 2027 O O . THR A 1 267 ? 6.171 11.087 70.263 1.00 34.52 267 THR A O 1
ATOM 2031 N N . SER A 1 268 ? 7.367 11.491 68.339 1.00 34.83 268 SER A N 1
ATOM 2032 C CA . SER A 1 268 ? 8.667 10.935 68.799 1.00 38.44 268 SER A CA 1
ATOM 2033 C C . SER A 1 268 ? 9.209 11.735 69.996 1.00 38.23 268 SER A C 1
ATOM 2034 O O . SER A 1 268 ? 10.067 11.196 70.709 1.00 39.86 268 SER A O 1
ATOM 2037 N N . VAL A 1 269 ? 8.744 12.963 70.249 1.00 37.79 269 VAL A N 1
ATOM 2038 C CA . VAL A 1 269 ? 9.207 13.758 71.427 1.00 33.54 269 VAL A CA 1
ATOM 2039 C C . VAL A 1 269 ? 8.127 13.740 72.510 1.00 37.83 269 VAL A C 1
ATOM 2040 O O . VAL A 1 269 ? 7.049 14.319 72.322 1.00 34.62 269 VAL A O 1
ATOM 2044 N N . PRO A 1 270 ? 8.406 13.127 73.693 1.00 41.19 270 PRO A N 1
ATOM 2045 C CA . PRO A 1 270 ? 7.516 13.225 74.853 1.00 38.21 270 PRO A CA 1
ATOM 2046 C C . PRO A 1 270 ? 7.159 14.674 75.207 1.00 35.66 270 PRO A C 1
ATOM 2047 O O . PRO A 1 270 ? 8.062 15.513 75.306 1.00 35.22 270 PRO A O 1
ATOM 2051 N N . GLY A 1 271 ? 5.854 14.941 75.381 1.00 30.30 271 GLY A N 1
ATOM 2052 C CA . GLY A 1 271 ? 5.322 16.291 75.643 1.00 31.25 271 GLY A CA 1
ATOM 2053 C C . GLY A 1 271 ? 4.942 17.041 74.368 1.00 28.50 271 GLY A C 1
ATOM 2054 O O . GLY A 1 271 ? 4.382 18.144 74.459 1.00 28.64 271 GLY A O 1
ATOM 2055 N N . VAL A 1 272 ? 5.197 16.476 73.205 1.00 29.90 272 VAL A N 1
ATOM 2056 C CA . VAL A 1 272 ? 4.825 17.128 71.921 1.00 29.80 272 VAL A CA 1
ATOM 2057 C C . VAL A 1 272 ? 3.794 16.232 71.239 1.00 30.04 272 VAL A C 1
ATOM 2058 O O . VAL A 1 272 ? 4.055 15.052 71.057 1.00 30.30 272 VAL A O 1
ATOM 2062 N N . PHE A 1 273 ? 2.643 16.800 70.906 1.00 30.83 273 PHE A N 1
ATOM 2063 C CA . PHE A 1 273 ? 1.460 16.083 70.367 1.00 30.17 273 PHE A CA 1
ATOM 2064 C C . PHE A 1 273 ? 1.118 16.736 69.031 1.00 28.14 273 PHE A C 1
ATOM 2065 O O . PHE A 1 273 ? 1.330 17.963 68.857 1.00 30.65 273 PHE A O 1
ATOM 2073 N N . SER A 1 274 ? 0.655 15.921 68.092 1.00 29.32 274 SER A N 1
ATOM 2074 C CA . SER A 1 274 ? 0.247 16.349 66.733 1.00 28.16 274 SER A CA 1
ATOM 2075 C C . SER A 1 274 ? -1.269 16.168 66.634 1.00 27.56 274 SER A C 1
ATOM 2076 O O . SER A 1 274 ? -1.793 15.199 67.226 1.00 27.46 274 SER A O 1
ATOM 2079 N N . ALA A 1 275 ? -1.971 17.052 65.935 1.00 30.58 275 ALA A N 1
ATOM 2080 C CA . ALA A 1 275 ? -3.406 16.853 65.621 1.00 27.20 275 ALA A CA 1
ATOM 2081 C C . ALA A 1 275 ? -3.706 17.318 64.188 1.00 29.84 275 ALA A C 1
ATOM 2082 O O . ALA A 1 275 ? -3.121 18.329 63.751 1.00 29.50 275 ALA A O 1
ATOM 2084 N N . GLY A 1 276 ? -4.600 16.603 63.495 1.00 29.21 276 GLY A N 1
ATOM 2085 C CA . GLY A 1 276 ? -5.265 17.068 62.269 1.00 30.98 276 GLY A CA 1
ATOM 2086 C C . GLY A 1 276 ? -4.570 16.585 61.015 1.00 32.22 276 GLY A C 1
ATOM 2087 O O . GLY A 1 276 ? -3.897 15.516 61.057 1.00 32.78 276 GLY A O 1
ATOM 2088 N N . ASP A 1 277 ? -4.723 17.353 59.945 1.00 29.73 277 ASP A N 1
ATOM 2089 C CA . ASP A 1 277 ? -4.181 17.046 58.604 1.00 33.10 277 ASP A CA 1
ATOM 2090 C C . ASP A 1 277 ? -2.657 16.846 58.671 1.00 31.10 277 ASP A C 1
ATOM 2091 O O . ASP A 1 277 ? -2.133 16.118 57.825 1.00 33.46 277 ASP A O 1
ATOM 2096 N N . LEU A 1 278 ? -1.968 17.457 59.633 1.00 29.12 278 LEU A N 1
ATOM 2097 C CA . LEU A 1 278 ? -0.495 17.368 59.787 1.00 29.41 278 LEU A CA 1
ATOM 2098 C C . LEU A 1 278 ? -0.042 15.906 59.839 1.00 30.64 278 LEU A C 1
ATOM 2099 O O . LEU A 1 278 ? 1.087 15.649 59.456 1.00 28.16 278 LEU A O 1
ATOM 2104 N N . HIS A 1 279 ? -0.849 14.986 60.370 1.00 32.21 279 HIS A N 1
ATOM 2105 C CA . HIS A 1 279 ? -0.439 13.567 60.470 1.00 32.26 279 HIS A CA 1
ATOM 2106 C C . HIS A 1 279 ? -1.424 12.643 59.759 1.00 31.63 279 HIS A C 1
ATOM 2107 O O . HIS A 1 279 ? -1.240 11.413 59.879 1.00 33.81 279 HIS A O 1
ATOM 2114 N N . ASP A 1 280 ? -2.397 13.184 59.028 1.00 32.59 280 ASP A N 1
ATOM 2115 C CA . ASP A 1 280 ? -3.521 12.374 58.491 1.00 31.74 280 ASP A CA 1
ATOM 2116 C C . ASP A 1 280 ? -3.231 12.014 57.027 1.00 33.84 280 ASP A C 1
ATOM 2117 O O . ASP A 1 280 ? -3.433 12.877 56.144 1.00 32.78 280 ASP A O 1
ATOM 2122 N N . THR A 1 281 ? -2.879 10.760 56.740 1.00 31.25 281 THR A N 1
ATOM 2123 C CA . THR A 1 281 ? -2.668 10.327 55.332 1.00 34.14 281 THR A CA 1
ATOM 2124 C C . THR A 1 281 ? -3.938 9.698 54.746 1.00 34.97 281 THR A C 1
ATOM 2125 O O . THR A 1 281 ? -3.858 9.236 53.611 1.00 39.09 281 THR A O 1
ATOM 2129 N N . GLU A 1 282 ? -5.080 9.712 55.436 1.00 33.11 282 GLU A N 1
ATOM 2130 C CA . GLU A 1 282 ? -6.235 8.848 55.061 1.00 35.09 282 GLU A CA 1
ATOM 2131 C C . GLU A 1 282 ? -7.540 9.628 54.836 1.00 33.42 282 GLU A C 1
ATOM 2132 O O . GLU A 1 282 ? -8.217 9.336 53.847 1.00 37.70 282 GLU A O 1
ATOM 2138 N N . TRP A 1 283 ? -7.927 10.523 55.745 1.00 30.02 283 TRP A N 1
ATOM 2139 C CA . TRP A 1 283 ? -9.326 11.037 55.848 1.00 28.58 283 TRP A CA 1
ATOM 2140 C C . TRP A 1 283 ? -9.438 12.488 55.372 1.00 27.66 283 TRP A C 1
ATOM 2141 O O . TRP A 1 283 ? -10.274 12.758 54.479 1.00 29.02 283 TRP A O 1
ATOM 2152 N N . ARG A 1 284 ? -8.692 13.396 56.004 1.00 30.48 284 ARG A N 1
ATOM 2153 C CA . ARG A 1 284 ? -8.564 14.828 55.617 1.00 30.79 284 ARG A CA 1
ATOM 2154 C C . ARG A 1 284 ? -9.936 15.503 55.631 1.00 30.67 284 ARG A C 1
ATOM 2155 O O . ARG A 1 284 ? -10.326 16.141 54.634 1.00 27.26 284 ARG A O 1
ATOM 2163 N N . GLN A 1 285 ? -10.639 15.392 56.756 1.00 27.11 285 GLN A N 1
ATOM 2164 C CA . GLN A 1 285 ? -11.953 16.034 56.934 1.00 25.90 285 GLN A CA 1
ATOM 2165 C C . GLN A 1 285 ? -11.873 16.908 58.184 1.00 27.03 285 GLN A C 1
ATOM 2166 O O . GLN A 1 285 ? -11.043 16.641 59.063 1.00 25.47 285 GLN A O 1
ATOM 2172 N N . ALA A 1 286 ? -12.753 17.886 58.261 1.00 25.67 286 ALA A N 1
ATOM 2173 C CA . ALA A 1 286 ? -12.866 18.799 59.404 1.00 27.40 286 ALA A CA 1
ATOM 2174 C C . ALA A 1 286 ? -13.274 17.996 60.639 1.00 26.62 286 ALA A C 1
ATOM 2175 O O . ALA A 1 286 ? -12.704 18.270 61.737 1.00 27.89 286 ALA A O 1
ATOM 2177 N N . ILE A 1 287 ? -14.196 17.030 60.492 1.00 27.13 287 ILE A N 1
ATOM 2178 C CA . ILE A 1 287 ? -14.666 16.239 61.668 1.00 27.65 287 ILE A CA 1
ATOM 2179 C C . ILE A 1 287 ? -13.529 15.355 62.227 1.00 24.65 287 ILE A C 1
ATOM 2180 O O . ILE A 1 287 ? -13.450 15.230 63.456 1.00 25.78 287 ILE A O 1
ATOM 2185 N N . THR A 1 288 ? -12.701 14.736 61.396 1.00 24.57 288 THR A N 1
ATOM 2186 C CA . THR A 1 288 ? -11.562 13.877 61.853 1.00 26.31 288 THR A CA 1
ATOM 2187 C C . THR A 1 288 ? -10.472 14.780 62.449 1.00 25.38 288 THR A C 1
ATOM 2188 O O . THR A 1 288 ? -9.913 14.444 63.485 1.00 27.78 288 THR A O 1
ATOM 2192 N N . ALA A 1 289 ? -10.264 15.968 61.898 1.00 24.85 289 ALA A N 1
ATOM 2193 C CA . ALA A 1 289 ? -9.293 16.921 62.469 1.00 25.78 289 ALA A CA 1
ATOM 2194 C C . ALA A 1 289 ? -9.776 17.346 63.851 1.00 24.50 289 ALA A C 1
ATOM 2195 O O . ALA A 1 289 ? -8.905 17.479 64.763 1.00 26.99 289 ALA A O 1
ATOM 2197 N N . ALA A 1 290 ? -11.076 17.578 64.038 1.00 25.88 290 ALA A N 1
ATOM 2198 C CA . ALA A 1 290 ? -11.581 18.050 65.354 1.00 27.04 290 ALA A CA 1
ATOM 2199 C C . ALA A 1 290 ? -11.378 16.953 66.403 1.00 26.00 290 ALA A C 1
ATOM 2200 O O . ALA A 1 290 ? -10.861 17.282 67.479 1.00 26.03 290 ALA A O 1
ATOM 2202 N N . GLY A 1 291 ? -11.748 15.702 66.091 1.00 27.22 291 GLY A N 1
ATOM 2203 C CA . GLY A 1 291 ? -11.530 14.536 66.981 1.00 26.97 291 GLY A CA 1
ATOM 2204 C C . GLY A 1 291 ? -10.060 14.390 67.357 1.00 27.33 291 GLY A C 1
ATOM 2205 O O . GLY A 1 291 ? -9.732 14.183 68.517 1.00 29.09 291 GLY A O 1
ATOM 2206 N N . SER A 1 292 ? -9.178 14.552 66.385 1.00 26.86 292 SER A N 1
ATOM 2207 C CA . SER A 1 292 ? -7.722 14.541 66.573 1.00 24.87 292 SER A CA 1
ATOM 2208 C C . SER A 1 292 ? -7.296 15.644 67.559 1.00 26.28 292 SER A C 1
ATOM 2209 O O . SER A 1 292 ? -6.451 15.362 68.434 1.00 26.17 292 SER A O 1
ATOM 2212 N N . GLY A 1 293 ? -7.875 16.852 67.466 1.00 26.18 293 GLY A N 1
ATOM 2213 C CA . GLY A 1 293 ? -7.529 17.975 68.365 1.00 26.26 293 GLY A CA 1
ATOM 2214 C C . GLY A 1 293 ? -7.868 17.632 69.815 1.00 27.20 293 GLY A C 1
ATOM 2215 O O . GLY A 1 293 ? -7.056 17.883 70.712 1.00 25.70 293 GLY A O 1
ATOM 2216 N N . CYS A 1 294 ? -9.006 16.976 70.011 1.00 27.32 294 CYS A N 1
ATOM 2217 C CA . CYS A 1 294 ? -9.473 16.463 71.312 1.00 28.29 294 CYS A CA 1
ATOM 2218 C C . CYS A 1 294 ? -8.466 15.433 71.861 1.00 28.42 294 CYS A C 1
ATOM 2219 O O . CYS A 1 294 ? -8.081 15.499 73.064 1.00 26.19 294 CYS A O 1
ATOM 2222 N N . MET A 1 295 ? -8.072 14.477 71.030 1.00 28.37 295 MET A N 1
ATOM 2223 C CA . MET A 1 295 ? -7.077 13.432 71.419 1.00 29.06 295 MET A CA 1
ATOM 2224 C C . MET A 1 295 ? -5.760 14.100 71.846 1.00 27.62 295 MET A C 1
ATOM 2225 O O . MET A 1 295 ? -5.180 13.683 72.884 1.00 26.02 295 MET A O 1
ATOM 2230 N N . ALA A 1 296 ? -5.272 15.090 71.099 1.00 27.06 296 ALA A N 1
ATOM 2231 C CA . ALA A 1 296 ? -3.992 15.760 71.456 1.00 24.85 296 ALA A CA 1
ATOM 2232 C C . ALA A 1 296 ? -4.129 16.474 72.810 1.00 29.51 296 ALA A C 1
ATOM 2233 O O . ALA A 1 296 ? -3.172 16.399 73.595 1.00 25.70 296 ALA A O 1
ATOM 2235 N N . ALA A 1 297 ? -5.255 17.160 73.062 1.00 26.18 297 ALA A N 1
ATOM 2236 C CA . ALA A 1 297 ? -5.502 17.939 74.303 1.00 29.69 297 ALA A CA 1
ATOM 2237 C C . ALA A 1 297 ? -5.598 16.995 75.500 1.00 27.62 297 ALA A C 1
ATOM 2238 O O . ALA A 1 297 ? -5.012 17.302 76.566 1.00 28.91 297 ALA A O 1
ATOM 2240 N N . LEU A 1 298 ? -6.395 15.932 75.377 1.00 27.35 298 LEU A N 1
ATOM 2241 C CA . LEU A 1 298 ? -6.487 14.919 76.461 1.00 26.64 298 LEU A CA 1
ATOM 2242 C C . LEU A 1 298 ? -5.101 14.291 76.690 1.00 28.38 298 LEU A C 1
ATOM 2243 O O . LEU A 1 298 ? -4.768 14.009 77.870 1.00 29.97 298 LEU A O 1
ATOM 2248 N N . SER A 1 299 ? -4.363 13.986 75.630 1.00 26.64 299 SER A N 1
ATOM 2249 C CA . SER A 1 299 ? -2.984 13.420 75.711 1.00 28.97 299 SER A CA 1
ATOM 2250 C C . SER A 1 299 ? -2.087 14.412 76.477 1.00 27.98 299 SER A C 1
ATOM 2251 O O . SER A 1 299 ? -1.374 13.998 77.407 1.00 31.61 299 SER A O 1
ATOM 2254 N N . ALA A 1 300 ? -2.145 15.701 76.164 1.00 28.73 300 ALA A N 1
ATOM 2255 C CA . ALA A 1 300 ? -1.288 16.711 76.813 1.00 27.15 300 ALA A CA 1
ATOM 2256 C C . ALA A 1 300 ? -1.649 16.803 78.304 1.00 30.37 300 ALA A C 1
ATOM 2257 O O . ALA A 1 300 ? -0.729 16.871 79.167 1.00 28.65 300 ALA A O 1
ATOM 2259 N N . GLU A 1 301 ? -2.941 16.802 78.619 1.00 31.89 301 GLU A N 1
ATOM 2260 C CA . GLU A 1 301 ? -3.417 16.946 80.011 1.00 34.07 301 GLU A CA 1
ATOM 2261 C C . GLU A 1 301 ? -2.890 15.764 80.833 1.00 32.72 301 GLU A C 1
ATOM 2262 O O . GLU A 1 301 ? -2.391 16.002 81.950 1.00 34.85 301 GLU A O 1
ATOM 2268 N N . ARG A 1 302 ? -2.924 14.550 80.277 1.00 32.84 302 ARG A N 1
ATOM 2269 C CA . ARG A 1 302 ? -2.507 13.322 81.013 1.00 35.42 302 ARG A CA 1
ATOM 2270 C C . ARG A 1 302 ? -0.981 13.308 81.191 1.00 35.24 302 ARG A C 1
ATOM 2271 O O . ARG A 1 302 ? -0.508 12.915 82.269 1.00 34.38 302 ARG A O 1
ATOM 2279 N N . TYR A 1 303 ? -0.236 13.768 80.187 1.00 33.14 303 TYR A N 1
ATOM 2280 C CA . TYR A 1 303 ? 1.228 13.970 80.284 1.00 32.05 303 TYR A CA 1
ATOM 2281 C C . TYR A 1 303 ? 1.554 15.002 81.371 1.00 33.99 303 TYR A C 1
ATOM 2282 O O . TYR A 1 303 ? 2.470 14.762 82.144 1.00 38.71 303 TYR A O 1
ATOM 2291 N N . LEU A 1 304 ? 0.858 16.135 81.409 1.00 31.18 304 LEU A N 1
ATOM 2292 C CA . LEU A 1 304 ? 1.161 17.192 82.383 1.00 33.42 304 LEU A CA 1
ATOM 2293 C C . LEU A 1 304 ? 0.903 16.649 83.793 1.00 37.88 304 LEU A C 1
ATOM 2294 O O . LEU A 1 304 ? 1.773 16.842 84.647 1.00 34.45 304 LEU A O 1
ATOM 2299 N N . THR A 1 305 ? -0.230 15.983 83.991 1.00 36.60 305 THR A N 1
ATOM 2300 C CA . THR A 1 305 ? -0.686 15.385 85.275 1.00 39.85 305 THR A CA 1
ATOM 2301 C C . THR A 1 305 ? 0.319 14.344 85.773 1.00 41.44 305 THR A C 1
ATOM 2302 O O . THR A 1 305 ? 0.775 14.479 86.917 1.00 42.46 305 THR A O 1
ATOM 2306 N N . ALA A 1 306 ? 0.633 13.348 84.946 1.00 39.24 306 ALA A N 1
ATOM 2307 C CA . ALA A 1 306 ? 1.551 12.232 85.270 1.00 41.88 306 ALA A CA 1
ATOM 2308 C C . ALA A 1 306 ? 2.925 12.769 85.699 1.00 45.11 306 ALA A C 1
ATOM 2309 O O . ALA A 1 306 ? 3.582 12.112 86.496 1.00 41.10 306 ALA A O 1
ATOM 2311 N N . ASN A 1 307 ? 3.361 13.905 85.163 1.00 43.58 307 ASN A N 1
ATOM 2312 C CA . ASN A 1 307 ? 4.691 14.487 85.474 1.00 43.64 307 ASN A CA 1
ATOM 2313 C C . ASN A 1 307 ? 4.567 15.606 86.503 1.00 40.51 307 ASN A C 1
ATOM 2314 O O . ASN A 1 307 ? 5.562 16.246 86.765 1.00 45.47 307 ASN A O 1
ATOM 2319 N N . ASN A 1 308 ? 3.370 15.877 87.015 1.00 43.18 308 ASN A N 1
ATOM 2320 C CA . ASN A 1 308 ? 3.134 16.903 88.063 1.00 45.43 308 ASN A CA 1
ATOM 2321 C C . ASN A 1 308 ? 3.634 18.275 87.593 1.00 45.54 308 ASN A C 1
ATOM 2322 O O . ASN A 1 308 ? 4.270 18.978 88.413 1.00 44.15 308 ASN A O 1
ATOM 2327 N N . LEU A 1 309 ? 3.336 18.664 86.344 1.00 40.73 309 LEU A N 1
ATOM 2328 C CA . LEU A 1 309 ? 3.867 19.902 85.726 1.00 38.41 309 LEU A CA 1
ATOM 2329 C C . LEU A 1 309 ? 2.868 21.054 85.818 1.00 41.58 309 LEU A C 1
ATOM 2330 O O . LEU A 1 309 ? 3.262 22.172 85.441 1.00 50.17 309 LEU A O 1
ATOM 2335 N N . VAL A 1 310 ? 1.645 20.856 86.325 1.00 46.59 310 VAL A N 1
ATOM 2336 C CA . VAL A 1 310 ? 0.624 21.953 86.303 1.00 47.05 310 VAL A CA 1
ATOM 2337 C C . VAL A 1 310 ? 0.702 22.801 87.580 1.00 49.75 310 VAL A C 1
ATOM 2338 O O . VAL A 1 310 ? 0.621 22.214 88.673 1.00 50.82 310 VAL A O 1
ATOM 2342 N N . ARG A 1 311 ? 0.745 24.132 87.476 1.00 60.22 311 ARG A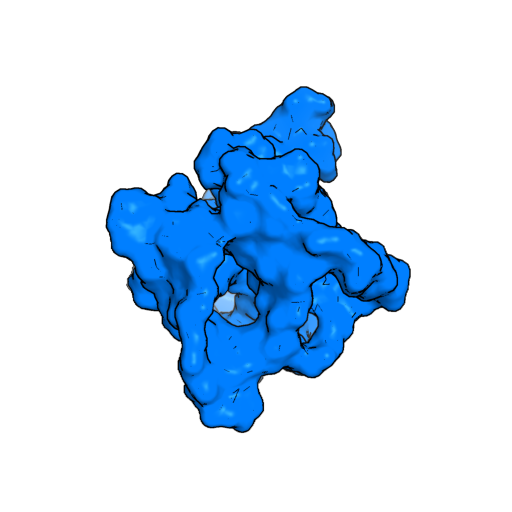 N 1
ATOM 2343 C CA . ARG A 1 311 ? 0.683 25.011 88.687 1.00 71.09 311 ARG A CA 1
ATOM 2344 C C . ARG A 1 311 ? -0.700 25.684 88.792 1.00 68.25 311 ARG A C 1
ATOM 2345 O O . ARG A 1 311 ? -1.311 25.967 87.738 1.00 67.87 311 ARG A O 1
ATOM 2353 N N . GLU A 1 312 ? -1.159 25.908 90.032 1.00 76.04 312 GLU A N 1
ATOM 2354 C CA . GLU A 1 312 ? -2.339 26.731 90.446 1.00 75.80 312 GLU A CA 1
ATOM 2355 C C . GLU A 1 312 ? -2.453 28.019 89.596 1.00 73.96 312 GLU A C 1
ATOM 2356 O O . GLU A 1 312 ? -3.518 28.208 88.979 1.00 79.19 312 GLU A O 1
ATOM 2362 N N . PHE A 1 313 ? -1.425 28.888 89.565 1.00 69.07 313 PHE A N 1
ATOM 2363 C CA . PHE A 1 313 ? -1.341 30.094 88.682 1.00 66.43 313 PHE A CA 1
ATOM 2364 C C . PHE A 1 313 ? -0.102 29.955 87.781 1.00 70.39 313 PHE A C 1
ATOM 2365 O O . PHE A 1 313 ? 0.836 29.274 88.207 1.00 79.76 313 PHE A O 1
ATOM 2373 N N . LYS A 1 314 ? -0.100 30.548 86.577 1.00 72.59 314 LYS A N 1
ATOM 2374 C CA . LYS A 1 314 ? 1.069 30.557 85.650 1.00 75.22 314 LYS A CA 1
ATOM 2375 C C . LYS A 1 314 ? 2.022 31.701 86.028 1.00 73.96 314 LYS A C 1
ATOM 2376 O O . LYS A 1 314 ? 3.234 31.494 86.072 1.00 75.28 314 LYS A O 1
#

Sequence (314 aa):
MENVVIIGSGPAGYTAAIYAARANLKPVVFEGFRNGRGGQLMTTTEVENFPGFPEGITGPDLMDRMRKQAERWGSELYTEDVEQVDLSVRPFVIRSSDRELRAHSVIIATGATAKRLGLPSENTFWSRGISACAICDGASPLFKNAEVAVVGGGDSATEEAVYVTKYAKHVHLLVRGERMRASKAMQDRVLANPRITVHFNTGIEDAFGGEVLQGLRLFDTRTGEKRSLDVQGMFYGIGHTPNSKLVAGQVELDEAGYVKVAHGAATSVPGVFSAGDLHDTEWRQAITAAGSGCMAALSAERYLTANNLVREFK

Nearest PDB structures (foldseek):
  7p9d-assembly1_A-2  TM=1.003E+00  e=7.188E-71  Chlamydomonas reinhardtii
  7p9e-assembly1_A  TM=8.088E-01  e=6.411E-65  Chlamydomonas reinhardtii
  2whd-assembly1_A  TM=8.913E-01  e=3.485E-44  Hordeum vulgare
  2q7v-assembly1_B  TM=7.609E-01  e=6.180E-39  Deinococcus radiodurans
  7jyp-assembly1_A-2  TM=7.733E-01  e=9.428E-35  Thermosipho africanus TCF52B

B-factor: mean 41.44, std 13.8, range [23.33, 113.89]

InterPro domains:
  IPR005982 Thioredoxin reductase [TIGR01292] (65-366)
  IPR008255 Pyridine nucleotide-disulphide oxidoreductase, class-II, active site [PS00573] (195-217)
  IPR013766 Thioredoxin domain [PF00085] (441-527)
  IPR013766 Thioredoxin domain [PS51352] (413-531)
  IPR023753 FAD/NAD(P)-binding domain [PF07992] (65-355)
  IPR036188 FAD/NAD(P)-binding domain superfamily [G3DSA:3.50.50.60] (68-365)
  IPR036188 FAD/NAD(P)-binding domain superfamily [G3DSA:3.50.50.60] (181-305)
  IPR036188 FAD/NAD(P)-binding domain superfamily [SSF51905] (54-366)
  IPR036249 Thioredoxin-like superfamily [SSF52833] (435-531)
  IPR050097 Ferredoxin--NADP reductase type 2 [PTHR48105] (64-369)